Protein 3H7H (pdb70)

Radius of gyration: 16.8 Å; Cα contacts (8 Å, |Δi|>4): 460; chains: 2; bounding box: 46×34×46 Å

Secondary structure (DSSP, 8-state):
---GGGS-SSSTTEEEETTT-BEEEHHHHHHH--TTTHHHH--TT-HHHHHHHEES-EEEEEEES-GGG-HHHHHTT-TTS-SEEEEEEE-----HHHHHHHHHTT---------EE-/---EEEEEE--TT-HHHHHHHHHHHHHHHTTSSS-----EEEE-TT--SEEEEEESSHHHHHHHHTT-GGGGGGSS--EEPPGGGTTGGG--EE-

Organism: Homo sapiens (NCBI:txid9606)

Sequence (213 aa):
MMGALETVPKDLRHLRACLLCSLVKTIDQFEYDGCDNCDAYLQMKGNREMVYDCTSSSFDGIIIAMMSPEDSWVSKWQRVSNFKPGVYAVSVTGRLPQGIVRELKSRGVAYKSRDTAIIKTMDPNLWTVKKCKIGEERATAIISSLMRKFIAYQFTDTPLQIKSVVAPEHVKGYYIYVEAYKQTTHVKQAIEEGVGNLRLGYWNQQMVPIKEMTDVLKVVKE

Structure (mmCIF, N/CA/C/O backbone):
data_3H7H
#
_entry.id   3H7H
#
_cell.length_a   41.096
_cell.length_b   52.091
_cell.length_c   97.099
_cell.angle_alpha   90.00
_cell.angle_beta   90.00
_cell.angle_gamma   90.00
#
_symmetry.space_group_name_H-M   'P 21 21 21'
#
loop_
_entity.id
_entity.type
_entity.pdbx_description
1 polymer 'Transcription elongation factor SPT4'
2 polymer 'Transcription elongation factor SPT5'
3 non-polymer BETA-MERCAPTOETHANOL
4 non-polymer 'ZINC ION'
5 water water
#
loop_
_atom_site.group_PDB
_atom_site.id
_atom_site.type_symbol
_atom_site.label_atom_id
_atom_site.label_alt_id
_atom_site.label_comp_id
_atom_site.label_asym_id
_atom_site.label_entity_id
_atom_site.label_seq_id
_atom_site.pdbx_PDB_ins_code
_atom_site.Cartn_x
_atom_site.Cartn_y
_atom_site.Cartn_z
_atom_site.occupancy
_atom_site.B_iso_or_equiv
_atom_site.auth_seq_id
_atom_site.auth_comp_id
_atom_site.auth_asym_id
_atom_site.auth_atom_id
_atom_site.pdbx_PDB_model_num
ATOM 1 N N A MET A 1 3 ? 39.203 19.660 11.113 0.50 26.33 0 MET A N 1
ATOM 2 N N B MET A 1 3 ? 39.680 19.800 10.537 0.50 26.38 0 MET A N 1
ATOM 3 C CA A MET A 1 3 ? 38.029 19.415 10.238 0.50 25.90 0 MET A CA 1
ATOM 4 C CA B MET A 1 3 ? 38.320 19.449 10.034 0.50 26.08 0 MET A CA 1
ATOM 5 C C A MET A 1 3 ? 37.625 20.687 9.484 0.50 25.65 0 MET A C 1
ATOM 6 C C B MET A 1 3 ? 37.607 20.688 9.487 0.50 25.66 0 MET A C 1
ATOM 7 O O A MET A 1 3 ? 37.124 20.609 8.358 0.50 26.18 0 MET A O 1
ATOM 8 O O B MET A 1 3 ? 36.834 20.583 8.533 0.50 26.01 0 MET A O 1
ATOM 17 N N . GLY A 1 4 ? 37.858 21.846 10.101 1.00 24.95 1 GLY A N 1
ATOM 18 C CA . GLY A 1 4 ? 37.377 23.131 9.574 1.00 23.72 1 GLY A CA 1
ATOM 19 C C . GLY A 1 4 ? 38.390 23.836 8.690 1.00 22.85 1 GLY A C 1
ATOM 20 O O . GLY A 1 4 ? 39.602 23.675 8.859 1.00 22.72 1 GLY A O 1
ATOM 21 N N . ALA A 1 5 ? 37.889 24.616 7.737 1.00 21.43 2 ALA A N 1
ATOM 22 C CA . ALA A 1 5 ? 38.717 25.381 6.806 1.00 20.61 2 ALA A CA 1
ATOM 23 C C . ALA A 1 5 ? 38.430 26.870 6.947 1.00 19.97 2 ALA A C 1
ATOM 24 O O . ALA A 1 5 ? 37.280 27.294 6.955 1.00 18.45 2 ALA A O 1
ATOM 26 N N . LEU A 1 6 ? 39.479 27.673 7.045 1.00 20.11 3 LEU A N 1
ATOM 27 C CA . LEU A 1 6 ? 39.328 29.100 7.207 1.00 20.25 3 LEU A CA 1
ATOM 28 C C . LEU A 1 6 ? 38.555 29.710 6.033 1.00 19.96 3 LEU A C 1
ATOM 29 O O . LEU A 1 6 ? 37.797 30.666 6.208 1.00 20.24 3 LEU A O 1
ATOM 34 N N . GLU A 1 7 ? 38.765 29.167 4.829 1.00 19.68 4 GLU A N 1
ATOM 35 C CA . GLU A 1 7 ? 38.086 29.647 3.616 1.00 19.25 4 GLU A CA 1
ATOM 36 C C . GLU A 1 7 ? 36.559 29.611 3.756 1.00 17.26 4 GLU A C 1
ATOM 37 O O . GLU A 1 7 ? 35.861 30.372 3.094 1.00 17.05 4 GLU A O 1
ATOM 43 N N . THR A 1 8 ? 36.051 28.707 4.594 1.00 15.49 5 THR A N 1
ATOM 44 C CA . THR A 1 8 ? 34.604 28.548 4.786 1.00 15.42 5 THR A CA 1
ATOM 45 C C . THR A 1 8 ? 34.006 29.720 5.566 1.00 14.95 5 THR A C 1
ATOM 46 O O . THR A 1 8 ? 32.832 30.047 5.376 1.00 14.84 5 THR A O 1
ATOM 50 N N . VAL A 1 9 ? 34.811 30.349 6.412 1.00 15.09 6 VAL A N 1
ATOM 51 C CA . VAL A 1 9 ? 34.309 31.369 7.358 1.00 15.27 6 VAL A CA 1
ATOM 52 C C . VAL A 1 9 ? 33.968 32.663 6.596 1.00 15.87 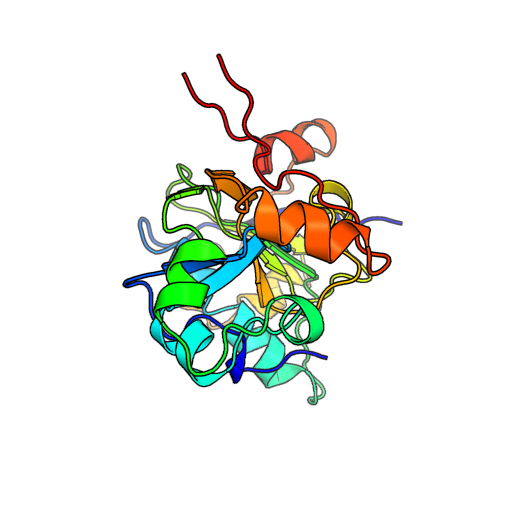6 VAL A C 1
ATOM 53 O O . VAL A 1 9 ? 34.727 33.067 5.697 1.00 15.17 6 VAL A O 1
ATOM 57 N N . PRO A 1 10 ? 32.845 33.332 6.939 1.00 15.86 7 PRO A N 1
ATOM 58 C CA . PRO A 1 10 ? 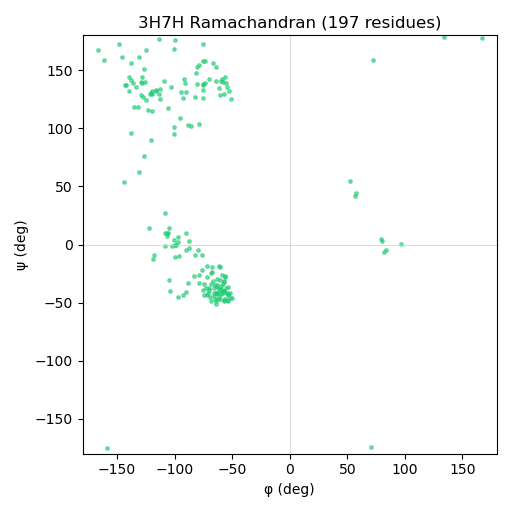32.535 34.601 6.272 1.00 16.97 7 PRO A CA 1
ATOM 59 C C . PRO A 1 10 ? 33.713 35.569 6.345 1.00 18.33 7 PRO A C 1
ATOM 60 O O . PRO A 1 10 ? 34.293 35.752 7.412 1.00 17.96 7 PRO A O 1
ATOM 64 N N . LYS A 1 11 ? 34.070 36.176 5.220 1.00 20.53 8 LYS A N 1
ATOM 65 C CA . LYS A 1 11 ? 35.248 37.040 5.194 1.00 22.59 8 LYS A CA 1
ATOM 66 C C . LYS A 1 11 ? 34.968 38.422 5.778 1.00 23.72 8 LYS A C 1
ATOM 67 O O . LYS A 1 11 ? 35.896 39.081 6.250 1.00 25.27 8 LYS A O 1
ATOM 73 N N . ASP A 1 12 ? 33.710 38.859 5.727 1.00 24.82 9 ASP A N 1
ATOM 74 C CA . ASP A 1 12 ? 33.260 40.091 6.384 1.00 25.20 9 ASP A CA 1
ATOM 75 C C . ASP A 1 12 ? 31.732 40.015 6.592 1.00 25.24 9 ASP A C 1
ATOM 76 O O . ASP A 1 12 ? 31.134 38.965 6.315 1.00 24.36 9 ASP A O 1
ATOM 81 N N . LEU A 1 13 ? 31.112 41.087 7.093 1.00 25.19 10 LEU A N 1
ATOM 82 C CA . LEU A 1 13 ? 29.687 41.085 7.444 1.00 25.63 10 LEU A CA 1
ATOM 83 C C . LEU A 1 13 ? 28.777 41.689 6.388 1.00 25.79 10 LEU A C 1
ATOM 84 O O . LEU A 1 13 ? 27.557 41.746 6.578 1.00 26.83 10 LEU A O 1
ATOM 89 N N . ARG A 1 14 ? 29.370 42.150 5.291 1.00 26.54 11 ARG A N 1
ATOM 90 C CA . ARG A 1 14 ? 28.618 42.728 4.200 1.00 25.63 11 ARG A CA 1
ATOM 91 C C . ARG A 1 14 ? 28.246 41.649 3.184 1.00 23.81 11 ARG A C 1
ATOM 92 O O . ARG A 1 14 ? 29.050 40.769 2.853 1.00 23.76 11 ARG A O 1
ATOM 100 N N . HIS A 1 15 ? 27.017 41.737 2.701 1.00 22.07 12 HIS A N 1
ATOM 101 C CA . HIS A 1 15 ? 26.493 40.858 1.650 1.00 20.65 12 HIS A CA 1
ATOM 102 C C . HIS A 1 15 ? 26.596 39.381 2.024 1.00 18.36 12 HIS A C 1
ATOM 103 O O . HIS A 1 15 ? 26.913 38.528 1.196 1.00 16.91 12 HIS A O 1
ATOM 110 N N . LEU A 1 16 ? 26.284 39.100 3.282 1.00 16.55 13 LEU A N 1
ATOM 111 C CA . LEU A 1 16 ? 26.157 37.724 3.731 1.00 15.27 13 LEU A CA 1
ATOM 112 C C . LEU A 1 16 ? 24.914 37.101 3.119 1.00 14.08 13 LEU A C 1
ATOM 113 O O . LEU A 1 16 ? 23.880 37.760 2.965 1.00 14.03 13 LEU A O 1
ATOM 118 N N . ARG A 1 17 ? 25.035 35.828 2.763 1.00 12.77 14 ARG A N 1
ATOM 119 C CA . ARG A 1 17 ? 23.901 35.033 2.267 1.00 12.74 14 ARG A CA 1
ATOM 120 C C . ARG A 1 17 ? 23.966 33.648 2.904 1.00 11.49 14 ARG A C 1
ATOM 121 O O . ARG A 1 17 ? 25.022 33.212 3.317 1.00 11.30 14 ARG A O 1
ATOM 129 N N . ALA A 1 18 ? 22.825 32.991 2.978 1.00 12.05 15 ALA A N 1
ATOM 130 C CA . ALA A 1 18 ? 22.72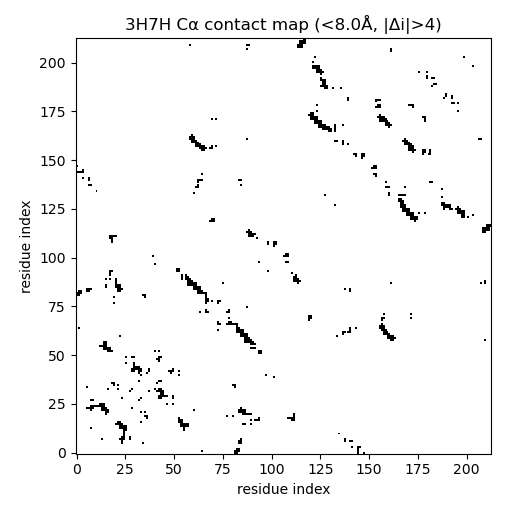2 31.623 3.504 1.00 11.82 15 ALA A CA 1
ATOM 131 C C . ALA A 1 18 ? 22.260 30.675 2.403 1.00 12.28 15 ALA A C 1
ATOM 132 O O . ALA A 1 18 ? 21.280 30.950 1.697 1.00 12.50 15 ALA A O 1
ATOM 134 N N . CYS A 1 19 ? 22.957 29.555 2.283 1.00 11.90 16 CYS A N 1
ATOM 135 C CA . CYS A 1 19 ? 22.556 28.496 1.370 1.00 12.37 16 CYS A CA 1
ATOM 136 C C . CYS A 1 19 ? 21.165 27.955 1.719 1.00 12.55 16 CYS A C 1
ATOM 137 O O . CYS A 1 19 ? 20.900 27.590 2.857 1.00 11.59 16 CYS A O 1
ATOM 140 N N . LEU A 1 20 ? 20.271 27.901 0.724 1.00 13.38 17 LEU A N 1
ATOM 141 C CA . LEU A 1 20 ? 18.918 27.436 0.955 1.00 13.43 17 LEU A CA 1
ATOM 142 C C . LEU A 1 20 ? 18.841 25.936 1.186 1.00 13.99 17 LEU A C 1
ATOM 143 O O . LEU A 1 20 ? 17.860 25.462 1.759 1.00 14.90 17 LEU A O 1
ATOM 148 N N . LEU A 1 21 ? 19.880 25.209 0.791 1.00 14.12 18 LEU A N 1
ATOM 149 C CA . LEU A 1 21 ? 19.894 23.755 0.971 1.00 14.23 18 LEU A CA 1
ATOM 150 C C . LEU A 1 21 ? 20.494 23.324 2.307 1.00 14.64 18 LEU A C 1
ATOM 151 O O . LEU A 1 21 ? 19.968 22.397 2.926 1.00 15.11 18 LEU A O 1
ATOM 156 N N . CYS A 1 22 ? 21.581 23.971 2.748 1.00 13.78 19 CYS A N 1
ATOM 157 C CA . CYS A 1 22 ? 22.287 23.525 3.973 1.00 13.27 19 CYS A CA 1
ATOM 158 C C . CYS A 1 22 ? 22.342 24.553 5.107 1.00 12.80 19 CYS A C 1
ATOM 159 O O . CYS A 1 22 ? 22.661 24.185 6.239 1.00 12.91 19 CYS A O 1
ATOM 162 N N . SER A 1 23 ? 21.994 25.804 4.799 1.00 11.40 20 SER A N 1
ATOM 163 C CA . SER A 1 23 ? 22.013 26.965 5.714 1.00 11.41 20 SER A CA 1
ATOM 164 C C . SER A 1 23 ? 23.381 27.623 5.981 1.00 9.50 20 SER A C 1
ATOM 165 O O . SER A 1 23 ? 23.453 28.555 6.778 1.00 10.21 20 SER A O 1
ATOM 168 N N . LEU A 1 24 ? 24.436 27.170 5.313 1.00 9.90 21 LEU A N 1
ATOM 169 C CA . LEU A 1 24 ? 25.747 27.773 5.461 1.00 10.51 21 LEU A CA 1
ATOM 170 C C . LEU A 1 24 ? 25.692 29.243 5.066 1.00 9.47 21 LEU A C 1
ATOM 171 O O . LEU A 1 24 ? 25.084 29.587 4.028 1.00 9.15 21 LEU A O 1
ATOM 176 N N . VAL A 1 25 ? 26.409 30.077 5.832 1.00 9.75 22 VAL A N 1
ATOM 177 C CA . VAL A 1 25 ? 26.488 31.517 5.613 1.00 10.60 22 VAL A CA 1
ATOM 178 C C . VAL A 1 25 ? 27.906 31.916 5.187 1.00 11.07 22 VAL A C 1
ATOM 179 O O . VAL A 1 25 ? 28.871 31.588 5.859 1.00 11.21 22 VAL A O 1
ATOM 183 N N . LYS A 1 26 ? 27.998 32.607 4.051 1.00 11.87 23 LYS A N 1
ATOM 184 C CA . LYS A 1 26 ? 29.265 33.185 3.568 1.00 12.22 23 LYS A CA 1
ATOM 185 C C . LYS A 1 26 ? 28.900 34.448 2.807 1.00 12.44 23 LYS A C 1
ATOM 186 O O . LYS A 1 26 ? 27.726 34.717 2.566 1.00 12.63 23 LYS A O 1
ATOM 192 N N . THR A 1 27 ? 29.888 35.225 2.399 1.00 13.53 24 THR A N 1
ATOM 193 C CA . THR A 1 27 ? 29.565 36.375 1.557 1.00 14.35 24 THR A CA 1
ATOM 194 C C . THR A 1 27 ? 29.251 35.912 0.150 1.00 15.23 24 THR A C 1
ATOM 195 O O . THR A 1 27 ? 29.657 34.842 -0.278 1.00 14.72 24 THR A O 1
ATOM 199 N N . ILE A 1 28 ? 28.524 36.736 -0.585 1.00 15.44 25 ILE A N 1
ATOM 200 C CA . ILE A 1 28 ? 28.206 36.431 -1.956 1.00 16.63 25 ILE A CA 1
ATOM 201 C C . ILE A 1 28 ? 29.459 36.123 -2.791 1.00 15.95 25 ILE A C 1
ATOM 202 O O . ILE A 1 28 ? 29.465 35.166 -3.559 1.00 16.07 25 ILE A O 1
ATOM 207 N N . ASP A 1 29 ? 30.519 36.906 -2.607 1.00 16.85 26 ASP A N 1
ATOM 208 C CA . ASP A 1 29 ? 31.753 36.704 -3.370 1.00 17.01 26 ASP A CA 1
ATOM 209 C C . ASP A 1 29 ? 32.371 35.3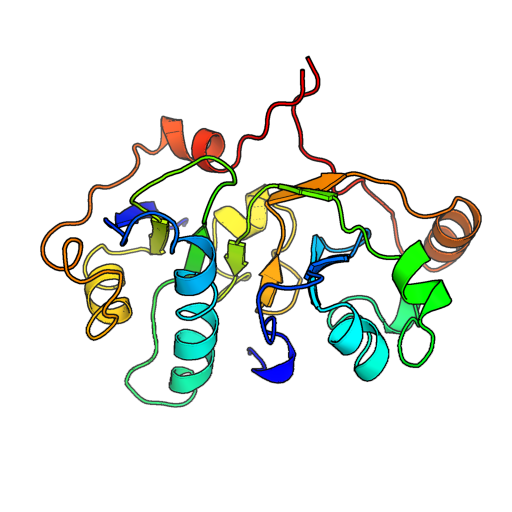43 -3.067 1.00 16.65 26 ASP A C 1
ATOM 210 O O . ASP A 1 29 ? 32.947 34.705 -3.948 1.00 16.93 26 ASP A O 1
ATOM 215 N N . GLN A 1 30 ? 32.254 34.887 -1.822 1.00 15.34 27 GLN A N 1
ATOM 216 C CA . GLN A 1 30 ? 32.783 33.577 -1.447 1.00 15.16 27 GLN A CA 1
ATOM 217 C C . GLN A 1 30 ? 32.002 32.406 -2.057 1.00 15.62 27 GLN A C 1
ATOM 218 O O . GLN A 1 30 ? 32.587 31.396 -2.455 1.00 16.08 27 GLN A O 1
ATOM 224 N N . PHE A 1 31 ? 30.677 32.503 -2.119 1.00 14.91 28 PHE A N 1
ATOM 225 C CA . PHE A 1 31 ? 29.885 31.490 -2.831 1.00 15.84 28 PHE A CA 1
ATOM 226 C C . PHE A 1 31 ? 30.273 31.505 -4.320 1.00 17.31 28 PHE A C 1
ATOM 227 O O . PHE A 1 31 ? 30.437 30.448 -4.926 1.00 17.96 28 PHE A O 1
ATOM 235 N N . GLU A 1 32 ? 30.442 32.698 -4.892 1.00 17.67 29 GLU A N 1
ATOM 236 C CA . GLU A 1 32 ? 30.859 32.794 -6.298 1.00 19.05 29 GLU A CA 1
ATOM 237 C C . GLU A 1 32 ? 32.206 32.140 -6.499 1.00 19.71 29 GLU A C 1
ATOM 238 O O . GLU A 1 32 ? 32.403 31.381 -7.451 1.00 20.29 29 GLU A O 1
ATOM 244 N N . TYR A 1 33 ? 33.140 32.460 -5.622 1.00 21.02 30 TYR A N 1
ATOM 245 C CA . TYR A 1 33 ? 34.529 32.018 -5.778 1.00 21.30 30 TYR A CA 1
ATOM 246 C C . TYR A 1 33 ? 34.735 30.536 -5.514 1.00 21.80 30 TYR A C 1
ATOM 247 O O . TYR A 1 33 ? 35.452 29.869 -6.274 1.00 21.58 30 TYR A O 1
ATOM 256 N N . ASP A 1 34 ? 34.107 30.029 -4.453 1.00 20.83 31 ASP A N 1
ATOM 257 C CA . ASP A 1 34 ? 34.353 28.670 -3.948 1.00 20.29 31 ASP A CA 1
ATOM 258 C C . ASP A 1 34 ? 33.136 27.732 -3.993 1.00 19.39 31 ASP A C 1
ATOM 259 O O . ASP A 1 34 ? 33.274 26.536 -3.740 1.00 20.56 31 ASP A O 1
ATOM 264 N N . GLY A 1 35 ? 31.955 28.258 -4.299 1.00 17.90 32 GLY A N 1
ATOM 265 C CA . GLY A 1 35 ? 30.715 27.495 -4.190 1.00 16.79 32 GLY A CA 1
ATOM 266 C C . GLY A 1 35 ? 30.337 27.241 -2.740 1.00 15.75 32 GLY A C 1
ATOM 267 O O . GLY A 1 35 ? 30.990 27.746 -1.837 1.00 15.89 32 GLY A O 1
ATOM 268 N N . CYS A 1 36 ? 29.296 26.449 -2.524 1.00 15.08 33 CYS A N 1
ATOM 269 C CA . CYS A 1 36 ? 28.920 26.036 -1.164 1.00 14.57 33 CYS A CA 1
ATOM 270 C C . CYS A 1 36 ? 29.769 24.857 -0.728 1.00 14.87 33 CYS A C 1
ATOM 271 O O . CYS A 1 36 ? 29.835 23.834 -1.425 1.00 15.28 33 CYS A O 1
ATOM 274 N N . ASP A 1 37 ? 30.395 24.993 0.432 1.00 14.27 34 ASP A N 1
ATOM 275 C CA . ASP A 1 37 ? 31.307 23.978 0.978 1.00 14.81 34 ASP A CA 1
ATOM 276 C C . ASP A 1 37 ? 30.654 22.624 1.142 1.00 15.54 34 ASP A C 1
ATOM 277 O O . ASP 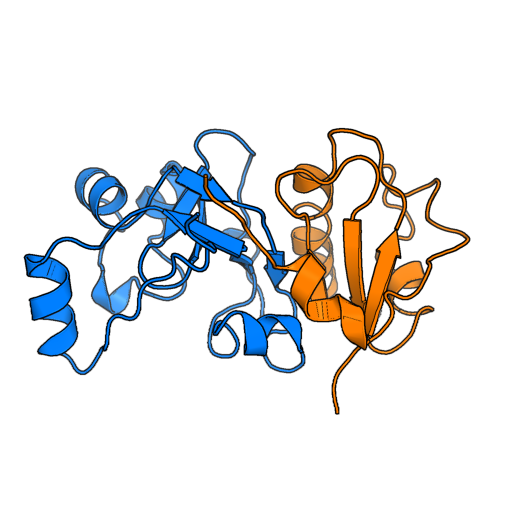A 1 37 ? 31.338 21.603 1.067 1.00 16.64 34 ASP A O 1
ATOM 282 N N . ASN A 1 38 ? 29.353 22.637 1.416 1.00 15.36 35 ASN A N 1
ATOM 283 C CA . ASN A 1 38 ? 28.561 21.422 1.617 1.00 15.96 35 ASN A CA 1
ATOM 284 C C . ASN A 1 38 ? 27.887 20.903 0.348 1.00 16.95 35 ASN A C 1
ATOM 285 O O . ASN A 1 38 ? 27.922 19.694 0.094 1.00 17.70 35 ASN A O 1
ATOM 290 N N . CYS A 1 39 ? 27.296 21.791 -0.453 1.00 17.05 36 CYS A N 1
ATOM 291 C CA . CYS A 1 39 ? 26.349 21.392 -1.503 1.00 17.91 36 CYS A CA 1
ATOM 292 C C . CYS A 1 39 ? 26.839 21.509 -2.936 1.00 18.95 36 CYS A C 1
ATOM 293 O O . CYS A 1 39 ? 26.074 21.208 -3.841 1.00 19.71 36 CYS A O 1
ATOM 296 N N . ASP A 1 40 ? 28.056 21.976 -3.174 1.00 20.05 37 ASP A N 1
ATOM 297 C CA . ASP A 1 40 ? 28.339 22.439 -4.541 1.00 20.98 37 ASP A CA 1
ATOM 298 C C . ASP A 1 40 ? 28.376 21.339 -5.591 1.00 21.51 37 ASP A C 1
ATOM 299 O O . ASP A 1 40 ? 28.109 21.624 -6.750 1.00 21.66 37 ASP A O 1
ATOM 304 N N . ALA A 1 41 ? 28.651 20.099 -5.190 1.00 22.23 38 ALA A N 1
ATOM 305 C CA . ALA A 1 41 ? 28.569 18.964 -6.133 1.00 23.07 38 ALA A CA 1
ATOM 306 C C . ALA A 1 41 ? 27.187 18.880 -6.769 1.00 23.92 38 ALA A C 1
ATOM 307 O O . ALA A 1 41 ? 27.041 18.390 -7.901 1.00 25.14 38 ALA A O 1
ATOM 309 N N . TYR A 1 42 ? 26.181 19.364 -6.051 1.00 24.29 39 TYR A N 1
ATOM 310 C CA . TYR A 1 42 ? 24.798 19.310 -6.468 1.00 25.03 39 TYR A CA 1
ATOM 311 C C . TYR A 1 42 ? 24.297 20.657 -6.975 1.00 25.61 39 TYR A C 1
ATOM 312 O O . TYR A 1 42 ? 23.558 20.703 -7.958 1.00 26.15 39 TYR A O 1
ATOM 321 N N . LEU A 1 43 ? 24.692 21.749 -6.318 1.00 25.38 40 LEU A N 1
ATOM 322 C CA . LEU A 1 43 ? 24.165 23.072 -6.677 1.00 25.44 40 LEU A CA 1
ATOM 323 C C . LEU A 1 43 ? 24.985 23.765 -7.772 1.00 25.58 40 LEU A C 1
ATOM 324 O O . LEU A 1 43 ? 24.415 24.492 -8.588 1.00 26.28 40 LEU A O 1
ATOM 329 N N . GLN A 1 44 ? 26.295 23.534 -7.782 1.00 25.57 41 GLN A N 1
ATOM 330 C CA . GLN A 1 44 ? 27.204 24.050 -8.813 1.00 25.65 41 GLN A CA 1
ATOM 331 C C . GLN A 1 44 ? 27.069 25.556 -9.006 1.00 25.75 41 GLN A C 1
ATOM 332 O O . GLN A 1 44 ? 26.836 26.035 -10.114 1.00 26.34 41 GLN A O 1
ATOM 338 N N . MET A 1 45 ? 27.213 26.316 -7.927 1.00 25.10 42 MET A N 1
ATOM 339 C CA . MET A 1 45 ? 27.111 27.772 -8.046 1.00 24.67 42 MET A CA 1
ATOM 340 C C . MET A 1 45 ? 28.480 28.441 -8.187 1.00 24.97 42 MET A C 1
ATOM 341 O O . MET A 1 45 ? 28.561 29.638 -8.497 1.00 24.55 42 MET A O 1
ATOM 346 N N . LYS A 1 46 ? 29.559 27.687 -7.979 1.00 25.11 43 LYS A N 1
ATOM 347 C CA . LYS A 1 46 ? 30.910 28.218 -8.143 1.00 25.75 43 LYS A CA 1
ATOM 348 C C . LYS A 1 46 ? 31.100 28.764 -9.558 1.00 26.20 43 LYS A C 1
ATOM 349 O O . LYS A 1 46 ? 30.820 28.072 -10.542 1.00 27.03 43 LYS A O 1
ATOM 355 N N . GLY A 1 47 ? 31.594 29.996 -9.651 1.00 26.26 44 GLY A N 1
ATOM 356 C CA . GLY A 1 47 ? 31.810 30.659 -10.939 1.00 26.39 44 GLY A CA 1
ATOM 357 C C . GLY A 1 47 ? 30.567 31.267 -11.581 1.00 26.47 44 GLY A C 1
ATOM 358 O O . GLY A 1 47 ? 30.650 31.793 -12.699 1.00 27.38 44 GLY A O 1
ATOM 359 N N . ASN A 1 48 ? 29.420 31.216 -10.910 1.00 26.24 45 ASN A N 1
ATOM 360 C CA . ASN A 1 48 ? 28.182 31.724 -11.490 1.00 25.75 45 ASN A CA 1
ATOM 361 C C . ASN A 1 48 ? 27.326 32.512 -10.500 1.00 25.20 45 ASN A C 1
ATOM 362 O O . ASN A 1 48 ? 26.523 31.929 -9.763 1.00 24.45 45 ASN A O 1
ATOM 367 N N . ARG A 1 49 ? 27.474 33.838 -10.513 1.00 24.92 46 ARG A N 1
ATOM 368 C CA . ARG A 1 49 ? 26.708 34.703 -9.609 1.00 25.08 46 ARG A CA 1
ATOM 369 C C . ARG A 1 49 ? 25.195 34.489 -9.685 1.00 24.52 46 ARG A C 1
ATOM 370 O O . ARG A 1 49 ? 24.513 34.584 -8.681 1.00 23.29 46 ARG A O 1
ATOM 378 N N . GLU A 1 50 ? 24.665 34.221 -10.877 1.00 24.78 47 GLU A N 1
ATOM 379 C CA . GLU A 1 50 ? 23.212 34.056 -11.043 1.00 25.15 47 GLU A CA 1
ATOM 380 C C . GLU A 1 50 ? 22.712 32.845 -10.259 1.00 24.11 47 GLU A C 1
ATOM 381 O O . GLU A 1 50 ? 21.665 32.897 -9.599 1.00 24.80 47 GLU A O 1
ATOM 387 N N . MET A 1 51 ? 23.489 31.769 -10.314 1.00 23.40 48 MET A N 1
ATOM 388 C CA . MET A 1 51 ? 23.183 30.568 -9.550 1.00 22.47 48 MET A CA 1
ATOM 389 C C . MET A 1 51 ? 23.304 30.844 -8.048 1.00 20.92 48 MET A C 1
ATOM 390 O O . MET A 1 51 ? 22.510 30.338 -7.267 1.00 19.62 48 MET A O 1
ATOM 395 N N . VAL A 1 52 ? 24.287 31.648 -7.650 1.00 19.35 49 VAL A N 1
ATOM 396 C CA . VAL A 1 52 ? 24.393 32.044 -6.235 1.00 18.86 49 VAL A CA 1
ATOM 397 C C . VAL A 1 52 ? 23.100 32.721 -5.755 1.00 18.78 49 VAL A C 1
ATOM 398 O O . VAL A 1 52 ? 22.559 32.371 -4.711 1.00 17.00 49 VAL A O 1
ATOM 402 N N . TYR A 1 53 ? 22.590 33.685 -6.520 1.00 18.81 50 TYR A N 1
ATOM 403 C CA . TYR A 1 53 ? 21.331 34.358 -6.181 1.00 20.15 50 TYR A CA 1
ATOM 404 C C . TYR A 1 53 ? 20.128 33.413 -6.120 1.00 20.32 50 TYR A C 1
ATOM 405 O O . TYR A 1 53 ? 19.200 33.659 -5.365 1.00 22.07 50 TYR A O 1
ATOM 414 N N . ASP A 1 54 ? 20.151 32.351 -6.921 1.00 20.51 51 ASP A N 1
ATOM 415 C CA . ASP A 1 54 ? 19.075 31.362 -6.929 1.00 20.43 51 ASP A CA 1
ATOM 416 C C . ASP A 1 54 ? 19.155 30.378 -5.775 1.00 19.68 51 ASP A C 1
ATOM 417 O O . ASP A 1 54 ? 18.134 29.895 -5.304 1.00 20.12 51 ASP A O 1
ATOM 422 N N . CYS A 1 55 ? 20.372 30.058 -5.349 1.00 18.35 52 CYS A N 1
ATOM 423 C CA . CYS A 1 55 ? 20.598 28.990 -4.371 1.00 17.52 52 CYS A CA 1
ATOM 424 C C . CYS A 1 55 ? 20.809 29.487 -2.949 1.00 16.83 52 CYS A C 1
ATOM 425 O O . CYS A 1 55 ? 20.821 28.684 -2.033 1.00 16.43 52 CYS A O 1
ATOM 428 N N . THR A 1 56 ? 20.985 30.794 -2.779 1.00 15.50 53 THR A N 1
ATOM 429 C CA . THR A 1 56 ? 21.240 31.380 -1.462 1.00 15.36 53 THR A CA 1
ATOM 430 C C . THR A 1 56 ? 20.311 32.563 -1.228 1.00 15.39 53 THR A C 1
ATOM 431 O O . THR A 1 56 ? 19.762 33.132 -2.170 1.00 16.66 53 THR A O 1
ATOM 435 N N . SER A 1 57 ? 20.150 32.945 0.033 1.00 14.29 54 SER A N 1
ATOM 436 C CA . SER A 1 57 ? 19.235 34.021 0.409 1.00 14.40 54 SER A CA 1
ATOM 437 C C . SER A 1 57 ? 19.920 35.064 1.288 1.00 14.36 54 SER A C 1
ATOM 438 O O . SER A 1 57 ? 20.686 34.722 2.211 1.00 13.77 54 SER A O 1
ATOM 441 N N . SER A 1 58 ? 19.622 36.334 1.026 1.00 14.59 55 SER A N 1
ATOM 442 C CA . SER A 1 58 ? 20.116 37.410 1.875 1.00 14.95 55 SER A CA 1
ATOM 443 C C . SER A 1 58 ? 19.260 37.618 3.109 1.00 14.81 55 SER A C 1
ATOM 444 O O . SER A 1 58 ? 19.618 38.426 3.963 1.00 16.28 55 SER A O 1
ATOM 447 N N . SER A 1 59 ? 18.104 36.955 3.156 1.00 14.56 56 SER A N 1
ATOM 448 C CA . SER A 1 59 ? 17.188 37.020 4.286 1.00 14.62 56 SER A CA 1
ATOM 449 C C . SER A 1 59 ? 17.347 35.781 5.166 1.00 13.52 56 SER A C 1
ATOM 450 O O . SER A 1 59 ? 16.863 34.697 4.836 1.00 13.97 56 SER A O 1
ATOM 453 N N . PHE A 1 60 ? 18.058 35.955 6.277 1.00 12.73 57 PHE A N 1
ATOM 454 C CA . PHE A 1 60 ? 18.217 34.888 7.261 1.00 12.41 57 PHE A CA 1
ATOM 455 C C . PHE A 1 60 ? 18.265 35.487 8.664 1.00 11.98 57 PHE A C 1
ATOM 456 O O . PHE A 1 60 ? 18.496 36.682 8.832 1.00 12.39 57 PHE A O 1
ATOM 464 N N . ASP A 1 61 ? 18.027 34.649 9.671 1.00 11.02 58 ASP A N 1
ATOM 465 C CA . ASP A 1 61 ? 17.945 35.099 11.062 1.00 12.49 58 ASP A CA 1
ATOM 466 C C . ASP A 1 61 ? 18.909 34.317 11.910 1.00 12.73 58 ASP A C 1
ATOM 467 O O . ASP A 1 61 ? 18.899 33.078 11.868 1.00 13.74 58 ASP A O 1
ATOM 472 N N . GLY A 1 62 ? 19.775 35.057 12.602 1.00 11.48 59 GLY A N 1
ATOM 473 C CA . GLY A 1 62 ? 20.762 34.512 13.538 1.00 11.51 59 GLY A CA 1
ATOM 474 C C . GLY A 1 62 ? 21.912 33.795 12.875 1.00 11.16 59 GLY A C 1
ATOM 475 O O . GLY A 1 62 ? 21.827 33.380 11.714 1.00 11.61 59 GLY A O 1
ATOM 476 N N . ILE A 1 63 ? 23.021 33.664 13.595 1.00 10.03 60 ILE A N 1
ATOM 477 C CA A ILE A 1 63 ? 24.077 32.774 13.117 0.50 10.67 60 ILE A CA 1
ATOM 478 C CA B ILE A 1 63 ? 24.112 32.809 13.128 0.50 10.77 60 ILE A CA 1
ATOM 479 C C . ILE A 1 63 ? 24.590 31.851 14.204 1.00 9.89 60 ILE A C 1
ATOM 480 O O . ILE A 1 63 ? 24.442 32.109 15.415 1.00 10.08 60 ILE A O 1
ATOM 489 N N . ILE A 1 64 ? 25.178 30.757 13.734 1.00 9.49 61 ILE A N 1
ATOM 490 C CA . ILE A 1 64 ? 25.749 29.717 14.552 1.00 9.74 61 ILE A CA 1
ATOM 491 C C . ILE A 1 64 ? 27.139 29.418 14.002 1.00 9.55 61 ILE A C 1
ATOM 492 O O . ILE A 1 64 ? 27.295 29.053 12.857 1.00 9.85 61 ILE A O 1
ATOM 497 N N . ALA A 1 65 ? 28.157 29.631 14.815 1.00 8.74 62 ALA A N 1
ATOM 498 C CA . ALA A 1 65 ? 29.504 29.184 14.462 1.00 9.17 62 ALA A CA 1
ATOM 499 C C . ALA A 1 65 ? 29.612 27.730 14.909 1.00 8.95 62 ALA A C 1
ATOM 500 O O . ALA A 1 65 ? 29.757 27.444 16.118 1.00 10.32 62 ALA A O 1
ATOM 502 N N . MET A 1 66 ? 29.492 26.805 13.947 1.00 9.15 63 MET A N 1
ATOM 503 C CA . MET A 1 66 ? 29.402 25.384 14.230 1.00 9.99 63 MET A CA 1
ATOM 504 C C . MET A 1 66 ? 30.798 24.774 14.125 1.00 9.95 63 MET A C 1
ATOM 505 O O . MET A 1 66 ? 31.324 24.650 13.041 1.00 11.94 63 MET A O 1
ATOM 510 N N . MET A 1 67 ? 31.362 24.398 15.269 1.00 10.31 64 MET A N 1
ATOM 511 C CA . MET A 1 67 ? 32.751 23.962 15.323 1.00 11.76 64 MET A CA 1
ATOM 512 C C . MET A 1 67 ? 32.897 22.451 15.291 1.00 12.53 64 MET A C 1
ATOM 513 O O . MET A 1 67 ? 33.720 21.929 14.534 1.00 12.68 64 MET A O 1
ATOM 518 N N . SER A 1 68 ? 32.071 21.766 16.084 1.00 13.12 65 SER A N 1
ATOM 519 C CA . SER A 1 68 ? 32.105 20.317 16.197 1.00 13.85 65 SER A CA 1
ATOM 520 C C . SER A 1 68 ? 30.715 19.780 15.940 1.00 14.28 65 SER A C 1
ATOM 521 O O . SER A 1 68 ? 30.068 19.364 16.880 1.00 13.46 65 SER A O 1
ATOM 524 N N . PRO A 1 69 ? 30.287 19.752 14.658 1.00 14.81 66 PRO A N 1
ATOM 525 C CA . PRO A 1 69 ? 28.916 19.290 14.349 1.00 16.28 66 PRO A CA 1
ATOM 526 C C . PRO A 1 69 ? 28.614 17.868 14.801 1.00 17.27 66 PRO A C 1
ATOM 527 O O . PRO A 1 69 ? 27.470 17.565 15.088 1.00 16.77 66 PRO A O 1
ATOM 531 N N . GLU A 1 70 ? 29.647 17.037 14.902 1.00 18.16 67 GLU A N 1
ATOM 532 C CA . GLU A 1 70 ? 29.527 15.654 15.349 1.00 18.96 67 GLU A CA 1
ATOM 533 C C . GLU A 1 70 ? 29.338 15.479 16.864 1.00 18.83 67 GLU A C 1
ATOM 534 O O . GLU A 1 70 ? 29.082 14.360 17.334 1.00 19.61 67 GLU A O 1
ATOM 540 N N . ASP A 1 71 ? 29.485 16.557 17.634 1.00 17.89 68 ASP A N 1
ATOM 541 C CA . ASP A 1 71 ? 29.410 16.499 19.088 1.00 17.48 68 ASP A CA 1
ATOM 542 C C . ASP A 1 71 ? 28.741 17.761 19.621 1.00 16.77 68 ASP A C 1
ATOM 543 O O . ASP A 1 71 ? 29.274 18.466 20.481 1.00 18.30 68 ASP A O 1
ATOM 548 N N . SER A 1 72 ? 27.560 18.034 19.093 1.00 14.84 69 SER A N 1
ATOM 549 C CA . SER A 1 72 ? 26.829 19.245 19.404 1.00 13.93 69 SER A CA 1
ATOM 550 C C . SER A 1 72 ? 25.358 18.910 19.482 1.00 13.69 69 SER A C 1
ATOM 551 O O . SER A 1 72 ? 24.837 18.202 18.628 1.00 15.40 69 SER A O 1
ATOM 554 N N . TRP A 1 73 ? 24.693 19.460 20.484 1.00 12.56 70 TRP A N 1
ATOM 555 C CA . TRP A 1 73 ? 23.236 19.408 20.560 1.00 12.33 70 TRP A CA 1
ATOM 556 C C . TRP A 1 73 ? 22.637 20.384 19.554 1.00 11.68 70 TRP A C 1
ATOM 557 O O . TRP A 1 73 ? 21.680 20.069 18.832 1.00 11.28 70 TRP A O 1
ATOM 568 N N . VAL A 1 74 ? 23.218 21.575 19.483 1.00 11.26 71 VAL A N 1
ATOM 569 C CA . VAL A 1 74 ? 22.756 22.587 18.539 1.00 10.81 71 VAL A CA 1
ATOM 570 C C . VAL A 1 74 ? 22.722 22.031 17.105 1.00 10.65 71 VAL A C 1
ATOM 571 O O . VAL A 1 74 ? 21.740 22.256 16.377 1.00 10.63 71 VAL A O 1
ATOM 575 N N . SER A 1 75 ? 23.753 21.298 16.688 1.00 10.22 72 SER A N 1
ATOM 576 C CA . SER A 1 75 ? 23.803 20.809 15.300 1.00 11.54 72 SER A CA 1
ATOM 577 C C . SER A 1 75 ? 22.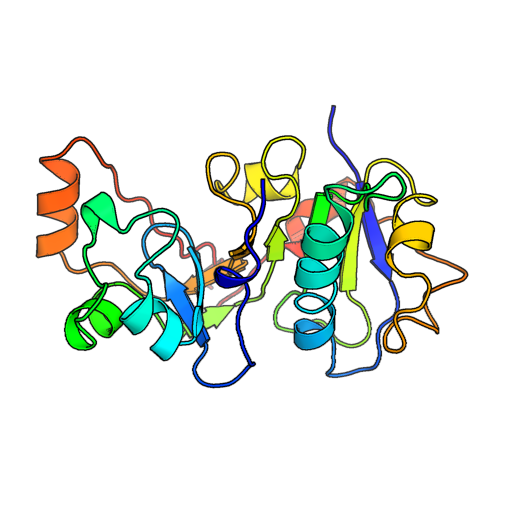698 19.796 15.025 1.00 12.30 72 SER A C 1
ATOM 578 O O . SER A 1 75 ? 22.183 19.741 13.906 1.00 12.65 72 SER A O 1
ATOM 581 N N . LYS A 1 76 ? 22.317 19.030 16.046 1.00 12.30 73 LYS A N 1
ATOM 582 C CA . LYS A 1 76 ? 21.193 18.093 15.908 1.00 13.48 73 LYS A CA 1
ATOM 583 C C . LYS A 1 76 ? 19.875 18.831 15.758 1.00 12.85 73 LYS A C 1
ATOM 584 O O . LYS A 1 76 ? 19.090 18.519 14.860 1.00 13.71 73 LYS A O 1
ATOM 590 N N . TRP A 1 77 ? 19.616 19.806 16.632 1.00 12.48 74 TRP A N 1
ATOM 591 C CA . TRP A 1 77 ? 18.380 20.584 16.534 1.00 12.39 74 TRP A CA 1
ATOM 592 C C . TRP A 1 77 ? 18.287 21.253 15.163 1.00 12.21 74 TRP A C 1
ATOM 593 O O . TRP A 1 77 ? 17.211 21.295 14.546 1.00 12.99 74 TRP A O 1
ATOM 604 N N . GLN A 1 78 ? 19.418 21.752 14.674 1.00 12.35 75 GLN A N 1
ATOM 605 C CA . GLN A 1 78 ? 19.442 22.545 13.438 1.00 12.64 75 GLN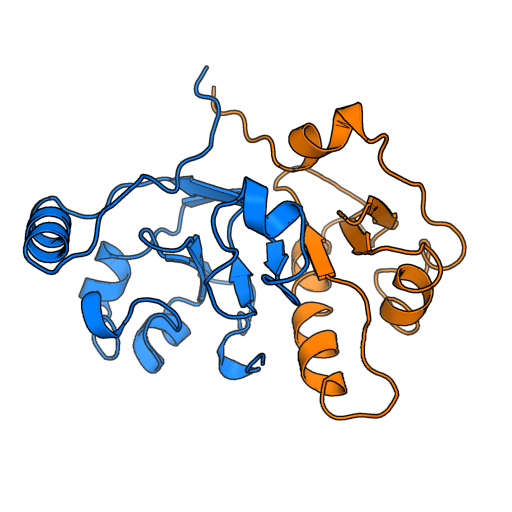 A CA 1
ATOM 606 C C . GLN A 1 78 ? 19.583 21.690 12.178 1.00 12.77 75 GLN A C 1
ATOM 607 O O . GLN A 1 78 ? 19.607 22.209 11.048 1.00 13.53 75 GLN A O 1
ATOM 613 N N . ARG A 1 79 ? 19.719 20.380 12.354 1.00 12.85 76 ARG A N 1
ATOM 614 C CA . ARG A 1 79 ? 19.892 19.457 11.234 1.00 14.33 76 ARG A CA 1
ATOM 615 C C . ARG A 1 79 ? 21.103 19.824 10.391 1.00 14.01 76 ARG A C 1
ATOM 616 O O . ARG A 1 79 ? 21.033 19.798 9.156 1.00 14.31 76 ARG A O 1
ATOM 624 N N . VAL A 1 80 ? 22.220 20.139 11.052 1.00 12.81 77 VAL A N 1
ATOM 625 C CA . VAL A 1 80 ? 23.489 20.389 10.360 1.00 13.49 77 VAL A CA 1
ATOM 626 C C . VAL A 1 80 ? 24.602 19.466 10.837 1.00 13.26 77 VAL A C 1
ATOM 627 O O . VAL A 1 80 ? 25.769 19.682 10.544 1.00 13.09 77 VAL A O 1
ATOM 631 N N . SER A 1 81 ? 24.246 18.406 11.548 1.00 14.19 78 SER A N 1
ATOM 632 C CA . SER A 1 81 ? 25.265 17.551 12.179 1.00 15.21 78 SER A CA 1
ATOM 633 C C . SER A 1 81 ? 26.139 16.777 11.205 1.00 15.71 78 SER A C 1
ATOM 634 O O . SER A 1 81 ? 27.226 16.343 11.579 1.00 16.57 78 SER A O 1
ATOM 637 N N . ASN A 1 82 ? 25.682 16.624 9.963 1.00 16.23 79 ASN A N 1
ATOM 638 C CA . ASN A 1 82 ? 26.481 15.964 8.924 1.00 17.07 79 ASN A CA 1
ATOM 639 C C . ASN A 1 82 ? 27.252 16.911 8.010 1.00 16.95 79 ASN A C 1
ATOM 640 O O . ASN A 1 82 ? 27.860 16.463 7.037 1.00 18.17 79 ASN A O 1
ATOM 645 N N . PHE A 1 83 ? 27.238 18.208 8.317 1.00 15.84 80 PHE A N 1
ATOM 646 C CA . PHE A 1 83 ? 27.894 19.195 7.476 1.00 15.41 80 PHE A CA 1
ATOM 647 C C . PHE A 1 83 ? 29.248 19.599 8.025 1.00 14.37 80 PHE A C 1
ATOM 648 O O . PHE A 1 83 ? 29.658 19.173 9.119 1.00 15.14 80 PHE A O 1
ATOM 656 N N . LYS A 1 84 ? 29.952 20.434 7.267 1.00 13.47 81 LYS A N 1
ATOM 657 C CA . LYS A 1 84 ? 31.288 20.851 7.634 1.00 13.81 81 LYS A CA 1
ATOM 658 C C . LYS A 1 84 ? 31.265 21.948 8.711 1.00 12.72 81 LYS A C 1
ATOM 659 O O . LYS A 1 84 ? 30.298 22.726 8.845 1.00 12.63 81 LYS A O 1
ATOM 665 N N . PRO A 1 85 ? 32.341 22.041 9.480 1.00 12.53 82 PRO A N 1
ATOM 666 C CA . PRO A 1 85 ? 32.436 23.171 10.410 1.00 12.11 82 PRO A CA 1
ATOM 667 C C . PRO A 1 85 ? 32.351 24.475 9.612 1.00 12.17 82 PRO A C 1
ATOM 668 O O . PRO A 1 85 ? 32.904 24.573 8.517 1.00 13.00 82 PRO A O 1
ATOM 672 N N . GLY A 1 86 ? 31.634 25.449 10.153 1.00 11.06 83 GLY A N 1
ATOM 673 C CA . GLY A 1 86 ? 31.354 26.672 9.434 1.00 10.56 83 GLY A CA 1
ATOM 674 C C . GLY A 1 86 ? 30.285 27.465 10.136 1.00 9.73 83 GLY A C 1
ATOM 675 O O . GLY A 1 86 ? 29.804 27.037 11.189 1.00 9.24 83 GLY A O 1
ATOM 676 N N . VAL A 1 87 ? 29.975 28.638 9.586 1.00 9.15 84 VAL A N 1
ATOM 677 C CA . VAL A 1 87 ? 28.916 29.494 10.128 1.00 9.40 84 VAL A CA 1
ATOM 678 C C . VAL A 1 87 ? 27.613 29.201 9.375 1.00 9.37 84 VAL A C 1
ATOM 679 O O . VAL A 1 87 ? 27.614 29.163 8.148 1.00 9.11 84 VAL A O 1
ATOM 683 N N . TYR A 1 88 ? 26.524 28.997 10.121 1.00 9.23 85 TYR A N 1
ATOM 684 C CA . TYR A 1 88 ? 25.203 28.610 9.626 1.00 9.73 85 TYR A CA 1
ATOM 685 C C . TYR A 1 88 ? 24.159 29.579 10.148 1.00 9.55 85 TYR A C 1
ATOM 686 O O . TYR A 1 88 ? 24.295 30.133 11.236 1.00 10.51 85 TYR A O 1
ATOM 695 N N . ALA A 1 89 ? 23.089 29.769 9.385 1.00 9.80 86 ALA A N 1
ATOM 696 C CA . ALA A 1 89 ? 21.982 30.601 9.816 1.00 10.14 86 ALA A CA 1
ATOM 697 C C . ALA A 1 89 ? 21.071 29.801 10.748 1.00 10.94 86 ALA A C 1
ATOM 698 O O . ALA A 1 89 ? 20.923 28.589 10.568 1.00 13.61 86 ALA A O 1
ATOM 700 N N . VAL A 1 90 ? 20.448 30.461 11.720 1.00 10.59 87 VAL A N 1
ATOM 701 C CA . VAL A 1 90 ? 19.446 29.763 12.548 1.00 10.48 87 VAL A CA 1
ATOM 702 C C . VAL A 1 90 ? 18.206 29.458 11.719 1.00 10.77 87 VAL A C 1
ATOM 703 O O . VAL A 1 90 ? 17.693 28.347 11.789 1.00 11.51 87 VAL A O 1
ATOM 707 N N . SER A 1 91 ? 17.736 30.428 10.942 1.00 10.61 88 SER A N 1
ATOM 708 C CA . SER A 1 91 ? 16.596 30.222 10.023 1.00 11.57 88 SER A CA 1
ATOM 709 C C . SER A 1 91 ? 16.922 30.959 8.725 1.00 11.70 88 SER A C 1
ATOM 710 O O . SER A 1 91 ? 17.546 32.020 8.764 1.00 12.61 88 SER A O 1
ATOM 713 N N . VAL A 1 92 ? 16.518 30.393 7.590 1.00 11.99 89 VAL A N 1
ATOM 714 C CA . VAL A 1 92 ? 16.712 31.034 6.299 1.00 12.57 89 VAL A CA 1
ATOM 715 C C . VAL A 1 92 ? 15.342 31.248 5.639 1.00 13.87 89 VAL A C 1
ATOM 716 O O . VAL A 1 92 ? 14.535 30.319 5.566 1.00 14.17 89 VAL A O 1
ATOM 720 N N . THR A 1 93 ? 15.085 32.472 5.160 1.00 14.74 90 THR A N 1
ATOM 721 C CA . THR A 1 93 ? 13.867 32.760 4.411 1.00 15.72 90 THR A CA 1
ATOM 722 C C . THR A 1 93 ? 14.102 32.519 2.928 1.00 16.40 90 THR A C 1
ATOM 723 O O . THR A 1 93 ? 15.085 32.983 2.365 1.00 16.42 90 THR A O 1
ATOM 727 N N . GLY A 1 94 ? 13.187 31.782 2.308 1.00 17.32 91 GLY A N 1
ATOM 728 C CA . GLY A 1 94 ? 13.208 31.546 0.865 1.00 18.64 91 GLY A CA 1
ATOM 729 C C . GLY A 1 94 ? 12.987 30.094 0.514 1.00 19.57 91 GLY A C 1
ATOM 730 O O . GLY A 1 94 ? 12.872 29.241 1.398 1.00 19.10 91 GLY A O 1
ATOM 731 N N . ARG A 1 95 ? 12.963 29.813 -0.786 1.00 21.28 92 ARG A N 1
ATOM 732 C CA . ARG A 1 95 ? 12.776 28.460 -1.287 1.00 22.34 92 ARG A CA 1
ATOM 733 C C . ARG A 1 95 ? 13.629 28.251 -2.531 1.00 22.36 92 ARG A C 1
ATOM 734 O O . ARG A 1 95 ? 13.714 29.139 -3.375 1.00 21.99 92 ARG A O 1
ATOM 742 N N . LEU A 1 96 ? 14.289 27.100 -2.627 1.00 22.83 93 LEU A N 1
ATOM 743 C CA . LEU A 1 96 ? 14.983 26.737 -3.861 1.00 23.76 93 LEU A CA 1
ATOM 744 C C . LEU A 1 96 ? 13.975 26.692 -5.005 1.00 24.41 93 LEU A C 1
ATOM 745 O O . LEU A 1 96 ? 12.830 26.289 -4.801 1.00 24.70 93 LEU A O 1
ATOM 750 N N . PRO A 1 97 ? 14.391 27.132 -6.203 1.00 24.86 94 PRO A N 1
ATOM 751 C CA . PRO A 1 97 ? 13.511 27.042 -7.372 1.00 25.63 94 PRO A CA 1
ATOM 752 C C . PRO A 1 97 ? 13.043 25.608 -7.626 1.00 26.07 94 PRO A C 1
ATOM 753 O O . PRO A 1 97 ? 13.801 24.660 -7.414 1.00 25.74 94 PRO A O 1
ATOM 757 N N . GLN A 1 98 ? 11.800 25.471 -8.080 1.00 27.41 95 GLN A N 1
ATOM 758 C CA . GLN A 1 98 ? 11.187 24.168 -8.350 1.00 27.40 95 GLN A CA 1
ATOM 759 C C . GLN A 1 98 ? 12.060 23.292 -9.244 1.00 26.89 95 GLN A C 1
ATOM 760 O O . GLN A 1 98 ? 12.183 22.091 -9.011 1.00 26.70 95 GLN A O 1
ATOM 766 N N . GLY A 1 99 ? 12.658 23.894 -10.269 1.00 26.41 96 GLY A N 1
ATOM 767 C CA . GLY A 1 99 ? 13.547 23.174 -11.177 1.00 25.91 96 GLY A CA 1
ATOM 768 C C . GLY A 1 99 ? 14.750 22.559 -10.486 1.00 25.59 96 GLY A C 1
ATOM 769 O O . GLY A 1 99 ? 15.164 21.439 -10.794 1.00 25.62 96 GLY A O 1
ATOM 770 N N . ILE A 1 100 ? 15.330 23.285 -9.534 1.00 25.50 97 ILE A N 1
ATOM 771 C CA . ILE A 1 100 ? 16.455 22.742 -8.780 1.00 24.87 97 ILE A CA 1
ATOM 772 C C . ILE A 1 100 ? 15.981 21.667 -7.800 1.00 24.09 97 ILE A C 1
ATOM 773 O O . ILE A 1 100 ? 16.646 20.662 -7.635 1.00 22.94 97 ILE A O 1
ATOM 778 N N . VAL A 1 101 ? 14.812 21.855 -7.191 1.00 24.50 98 VAL A N 1
ATOM 779 C CA . VAL A 1 101 ? 14.278 20.843 -6.261 1.00 24.96 98 VAL A CA 1
ATOM 780 C C . VAL A 1 101 ? 14.025 19.532 -7.000 1.00 25.54 98 VAL A C 1
ATOM 781 O O . VAL A 1 101 ? 14.412 18.452 -6.537 1.00 24.87 98 VAL A O 1
ATOM 785 N N . ARG A 1 102 ? 13.384 19.640 -8.158 1.00 26.59 99 ARG A N 1
ATOM 786 C CA . ARG A 1 102 ? 13.121 18.471 -8.990 1.00 26.80 99 ARG A CA 1
ATOM 787 C C . ARG A 1 102 ? 14.431 17.775 -9.391 1.00 26.19 99 ARG A C 1
ATOM 788 O O . ARG A 1 102 ? 14.523 16.553 -9.374 1.00 26.23 99 ARG A O 1
ATOM 796 N N . GLU A 1 103 ? 15.446 18.549 -9.762 1.00 26.00 100 GLU A N 1
ATOM 797 C CA . GLU A 1 103 ? 16.747 17.975 -10.117 1.00 25.77 100 GLU A CA 1
ATOM 798 C C . GLU A 1 103 ? 17.430 17.310 -8.916 1.00 25.53 100 GLU A C 1
ATOM 799 O O . GLU A 1 103 ? 17.993 16.214 -9.028 1.00 24.95 100 GLU A O 1
ATOM 805 N N . LEU A 1 104 ? 17.401 17.978 -7.767 1.00 24.96 101 LEU A N 1
ATOM 806 C CA . LEU A 1 104 ? 17.894 17.361 -6.542 1.00 25.15 101 LEU A CA 1
ATOM 807 C C . LEU A 1 104 ? 17.212 16.010 -6.298 1.00 25.11 101 LEU A C 1
ATOM 808 O O . LEU A 1 104 ? 17.888 15.018 -6.046 1.00 24.62 101 LEU A O 1
ATOM 813 N N . LYS A 1 105 ? 15.883 15.982 -6.395 1.00 25.96 102 LYS A N 1
ATOM 814 C CA . LYS A 1 105 ? 15.109 14.764 -6.115 1.00 26.30 102 LYS A CA 1
ATOM 815 C C . LYS A 1 105 ? 15.510 13.631 -7.047 1.00 26.48 102 LYS A C 1
ATOM 816 O O . LYS A 1 105 ? 15.580 12.477 -6.615 1.00 26.15 102 LYS A O 1
ATOM 822 N N . SER A 1 106 ? 15.770 13.957 -8.309 1.00 26.51 103 SER A N 1
ATOM 823 C CA . SER A 1 106 ? 16.165 12.956 -9.293 1.00 27.07 103 SER A CA 1
ATOM 824 C C . SER A 1 106 ? 17.545 12.389 -8.979 1.00 27.14 103 SER A C 1
ATOM 825 O O . SER A 1 106 ? 17.868 11.265 -9.364 1.00 27.31 103 SER A O 1
ATOM 828 N N A ARG A 1 107 ? 18.378 13.161 -8.291 0.50 27.59 104 ARG A N 1
ATOM 829 N N B ARG A 1 107 ? 18.388 13.161 -8.272 0.50 27.54 104 ARG A N 1
ATOM 830 C CA A ARG A 1 107 ? 19.619 12.660 -7.723 1.00 27.44 104 ARG A CA 1
ATOM 831 C C A ARG A 1 107 ? 20.177 12.105 -6.403 0.50 27.81 104 ARG A C 1
ATOM 832 C C B ARG A 1 107 ? 19.263 12.170 -6.310 0.50 27.76 104 ARG A C 1
ATOM 833 O O A ARG A 1 107 ? 21.395 12.042 -6.238 0.50 28.44 104 ARG A O 1
ATOM 834 O O B ARG A 1 107 ? 18.079 12.115 -5.974 0.50 28.58 104 ARG A O 1
ATOM 842 N N . GLY A 1 108 ? 19.968 11.616 -5.382 1.00 27.58 105 GLY A N 1
ATOM 843 C CA . GLY A 1 108 ? 19.075 11.198 -4.318 1.00 27.50 105 GLY A CA 1
ATOM 844 C C . GLY A 1 108 ? 19.034 12.189 -3.172 1.00 27.40 105 GLY A C 1
ATOM 845 O O . GLY A 1 108 ? 19.147 11.809 -2.006 1.00 27.69 105 GLY A O 1
ATOM 846 N N . VAL A 1 109 ? 18.871 13.465 -3.505 1.00 27.18 106 VAL A N 1
ATOM 847 C CA . VAL A 1 109 ? 18.814 14.538 -2.480 1.00 26.31 106 VAL A CA 1
ATOM 848 C C . VAL A 1 109 ? 17.436 15.142 -2.204 1.00 26.25 106 VAL A C 1
ATOM 849 O O . VAL A 1 109 ? 16.822 15.757 -3.082 1.00 26.17 106 VAL A O 1
ATOM 853 N N . ALA A 1 110 ? 16.960 14.975 -0.966 1.00 26.16 107 ALA A N 1
ATOM 854 C CA . ALA A 1 110 ? 15.685 15.553 -0.544 1.00 25.97 107 ALA A CA 1
ATOM 855 C C . ALA A 1 110 ? 15.901 17.015 -0.206 1.00 25.92 107 ALA A C 1
ATOM 856 O O . ALA A 1 110 ? 17.004 17.414 0.148 1.00 26.96 107 ALA A O 1
ATOM 858 N N . TYR A 1 111 ? 14.859 17.824 -0.340 1.00 25.68 108 TYR A N 1
ATOM 859 C CA . TYR A 1 111 ? 14.947 19.217 0.075 1.00 25.33 108 TYR A CA 1
ATOM 860 C C . TYR A 1 111 ? 13.922 19.484 1.158 1.00 25.48 108 TYR A C 1
ATOM 861 O O . TYR A 1 111 ? 12.723 19.388 0.920 1.00 26.65 108 TYR A O 1
ATOM 870 N N . LYS A 1 112 ? 14.412 19.790 2.357 1.00 25.28 109 LYS A N 1
ATOM 871 C CA . LYS A 1 112 ? 13.575 20.179 3.481 1.00 24.98 109 LYS A CA 1
ATOM 872 C C . LYS A 1 112 ? 13.910 21.643 3.784 1.00 23.42 109 LYS A C 1
ATOM 873 O O . LYS A 1 112 ? 15.087 21.999 3.905 1.00 23.04 109 LYS A O 1
ATOM 879 N N . SER A 1 113 ? 12.883 22.484 3.880 1.00 22.50 110 SER A N 1
ATOM 880 C CA . SER A 1 113 ? 13.071 23.922 4.074 1.00 21.37 110 SER A CA 1
ATOM 881 C C . SER A 1 113 ? 13.938 24.251 5.291 1.00 20.45 110 SER A C 1
ATOM 882 O O . SER A 1 113 ? 13.777 23.657 6.350 1.00 20.31 110 SER A O 1
ATOM 885 N N . ARG A 1 114 ? 14.862 25.194 5.101 1.00 19.14 111 ARG A N 1
ATOM 886 C CA . ARG A 1 114 ? 15.712 25.713 6.170 1.00 18.45 111 ARG A CA 1
ATOM 887 C C . ARG A 1 114 ? 15.037 26.882 6.889 1.00 18.25 111 ARG A C 1
ATOM 888 O O . ARG A 1 114 ? 15.642 27.507 7.768 1.00 17.21 111 ARG A O 1
ATOM 896 N N . ASP A 1 115 ? 13.797 27.204 6.501 1.00 18.48 112 ASP A N 1
ATOM 897 C CA . ASP A 1 115 ? 13.001 28.176 7.218 1.00 18.92 112 ASP A CA 1
ATOM 898 C C . ASP A 1 115 ? 12.415 27.523 8.466 1.00 19.46 112 ASP A C 1
ATOM 899 O O . ASP A 1 115 ? 11.471 26.739 8.383 1.00 20.33 112 ASP A O 1
ATOM 904 N N . THR A 1 116 ? 13.001 27.839 9.615 1.00 19.16 113 THR A N 1
ATOM 905 C CA . THR A 1 116 ? 12.611 27.240 10.894 1.00 19.33 113 THR A CA 1
ATOM 906 C C . THR A 1 116 ? 11.682 28.158 11.708 1.00 19.02 113 THR A C 1
ATOM 907 O O . THR A 1 116 ? 11.235 27.796 12.813 1.00 19.28 113 THR A O 1
ATOM 911 N N . ALA A 1 117 ? 11.373 29.338 11.166 1.00 18.77 114 ALA A N 1
ATOM 912 C CA . ALA A 1 117 ? 10.657 30.362 11.878 1.00 19.07 114 ALA A CA 1
ATOM 913 C C . ALA A 1 117 ? 9.247 29.915 12.232 1.00 19.51 114 ALA A C 1
ATOM 914 O O . ALA A 1 117 ? 8.592 29.234 11.441 1.00 20.06 114 ALA A O 1
ATOM 916 N N . ILE A 1 118 ? 8.821 30.294 13.428 1.00 19.36 115 ILE A N 1
ATOM 917 C CA A ILE A 1 118 ? 7.428 30.152 13.845 0.50 20.29 115 ILE A CA 1
ATOM 918 C CA B ILE A 1 118 ? 7.431 30.140 13.836 0.50 20.42 115 ILE A CA 1
ATOM 919 C C . ILE A 1 118 ? 6.667 31.320 13.234 1.00 21.04 115 ILE A C 1
ATOM 920 O O . ILE A 1 118 ? 6.943 32.485 13.554 1.00 21.06 115 ILE A O 1
ATOM 929 N N . LYS A 1 119 ? 5.713 30.999 12.356 1.00 22.56 116 LYS A N 1
ATOM 930 C CA . LYS A 1 119 ? 5.023 31.980 11.524 1.00 24.37 116 LYS A CA 1
ATOM 931 C C . LYS A 1 119 ? 3.646 32.332 12.074 1.00 25.77 116 LYS A C 1
ATOM 932 O O . LYS A 1 119 ? 2.671 31.604 11.852 1.00 26.59 116 LYS A O 1
ATOM 938 N N . THR A 1 120 ? 3.622 33.428 12.835 1.00 27.44 117 THR A N 1
ATOM 939 C CA . THR A 1 120 ? 2.436 34.015 13.468 1.00 28.29 117 THR A CA 1
ATOM 940 C C . THR A 1 120 ? 2.036 33.261 14.730 1.00 29.18 117 THR A C 1
ATOM 941 O O . THR A 1 120 ? 2.883 32.948 15.580 1.00 29.98 117 THR A O 1
ATOM 945 N N . MET B 2 4 ? 25.727 11.631 25.027 1.00 24.54 175 MET B N 1
ATOM 946 C CA . MET B 2 4 ? 25.488 12.736 25.936 1.00 23.57 175 MET B CA 1
ATOM 947 C C . MET B 2 4 ? 25.454 14.013 25.116 1.00 21.15 175 MET B C 1
ATOM 948 O O . MET B 2 4 ? 25.771 13.998 23.930 1.00 22.06 175 MET B O 1
ATOM 953 N N . ASP B 2 5 ? 25.047 15.103 25.753 1.00 18.40 176 ASP B N 1
ATOM 954 C CA . ASP B 2 5 ? 24.859 16.374 25.069 1.00 16.73 176 ASP B CA 1
ATOM 955 C C . ASP B 2 5 ? 25.438 17.503 25.892 1.00 14.97 176 ASP B C 1
ATOM 956 O O . ASP B 2 5 ? 25.321 17.533 27.102 1.00 14.82 176 ASP B O 1
ATOM 961 N N . PRO B 2 6 ? 26.096 18.447 25.223 1.00 14.05 177 PRO B N 1
ATOM 962 C CA . PRO B 2 6 ? 26.644 19.570 25.978 1.00 13.87 177 PRO B CA 1
ATOM 963 C C . PRO B 2 6 ? 25.596 20.584 26.424 1.00 13.94 177 PRO B C 1
ATOM 964 O O . PRO B 2 6 ? 24.415 20.477 26.056 1.00 14.88 177 PRO B O 1
ATOM 968 N N . ASN B 2 7 ? 26.030 21.539 27.233 1.00 13.28 178 ASN B N 1
ATOM 969 C CA . ASN B 2 7 ? 25.210 22.646 27.685 1.00 13.17 178 ASN B CA 1
ATOM 970 C C . ASN B 2 7 ? 25.471 23.946 26.909 1.00 12.32 178 ASN B C 1
ATOM 971 O O . ASN B 2 7 ? 26.446 24.049 26.140 1.00 11.66 178 ASN B O 1
ATOM 976 N N . LEU B 2 8 ? 24.596 24.934 27.105 1.00 11.28 179 LEU B N 1
ATOM 977 C CA . LEU B 2 8 ? 24.779 26.295 26.561 1.00 11.59 179 LEU B CA 1
ATOM 978 C C . LEU B 2 8 ? 25.084 27.237 27.732 1.00 11.74 179 LEU B C 1
ATOM 979 O O . LEU B 2 8 ? 24.502 27.122 28.833 1.00 10.98 179 LEU B O 1
ATOM 984 N N . TRP B 2 9 ? 26.008 28.168 27.484 1.00 12.46 180 TRP B N 1
ATOM 985 C CA . TRP B 2 9 ? 26.436 29.146 28.471 1.00 13.16 180 TRP B CA 1
ATOM 986 C C . TRP B 2 9 ? 26.360 30.540 27.874 1.00 12.71 180 TRP B C 1
ATOM 987 O O . TRP B 2 9 ? 26.717 30.728 26.713 1.00 13.66 180 TRP B O 1
ATOM 998 N N . THR B 2 10 ? 25.918 31.528 28.645 1.00 12.26 181 THR B N 1
ATOM 999 C CA . THR B 2 10 ? 25.876 32.891 28.163 1.00 12.73 181 THR B CA 1
ATOM 1000 C C . THR B 2 10 ? 27.173 33.581 28.533 1.00 12.76 181 THR B C 1
ATOM 1001 O O . THR B 2 10 ? 27.691 33.381 29.628 1.00 13.38 181 THR B O 1
ATOM 1005 N N . VAL B 2 11 ? 27.646 34.429 27.629 1.00 12.06 182 VAL B N 1
ATOM 1006 C CA . VAL B 2 11 ? 28.901 35.181 27.800 1.00 12.06 182 VAL B CA 1
ATOM 1007 C C . VAL B 2 11 ? 28.646 36.620 27.387 1.00 11.79 182 VAL B C 1
ATOM 1008 O O . VAL B 2 11 ? 28.285 36.874 26.235 1.00 12.00 182 VAL B O 1
ATOM 1012 N N . LYS B 2 12 ? 28.815 37.561 28.324 1.00 12.18 183 LYS B N 1
ATOM 1013 C CA A LYS B 2 12 ? 28.638 38.981 28.046 0.50 12.62 183 LYS B CA 1
ATOM 1014 C CA B LYS B 2 12 ? 28.615 38.967 28.025 0.50 12.79 183 LYS B CA 1
ATOM 1015 C C . LYS B 2 12 ? 29.559 39.390 26.905 1.00 12.05 183 LYS B C 1
ATOM 1016 O O . LYS B 2 12 ? 30.720 39.022 26.890 1.00 12.33 183 LYS B O 1
ATOM 1027 N N . CYS B 2 13 ? 29.026 40.184 25.996 1.00 12.02 184 CYS B N 1
ATOM 1028 C CA . CYS B 2 13 ? 29.697 40.568 24.772 1.00 12.07 184 CYS B CA 1
ATOM 1029 C C . CYS B 2 13 ? 29.455 42.043 24.504 1.00 12.52 184 CYS B C 1
ATOM 1030 O O . CYS B 2 13 ? 28.351 42.566 24.742 1.00 13.36 184 CYS B O 1
ATOM 1033 N N . LYS B 2 14 ? 30.477 42.732 24.003 1.00 12.21 185 LYS B N 1
ATOM 1034 C CA . LYS B 2 14 ? 30.339 44.138 23.622 1.00 12.74 185 LYS B CA 1
ATOM 1035 C C . LYS B 2 14 ? 29.120 44.299 22.719 1.00 12.14 185 LYS B C 1
ATOM 1036 O O . LYS B 2 14 ? 28.996 43.597 21.720 1.00 11.21 185 LYS B O 1
ATOM 1042 N N . ILE B 2 15 ? 28.209 45.198 23.096 1.00 12.50 186 ILE B N 1
ATOM 1043 C CA . ILE B 2 15 ? 26.926 45.314 22.414 1.00 12.77 186 ILE B CA 1
ATOM 1044 C C . ILE B 2 15 ? 27.071 45.695 20.938 1.00 11.53 186 ILE B C 1
ATOM 1045 O O . ILE B 2 15 ? 27.862 46.560 20.571 1.00 11.68 186 ILE B O 1
ATOM 1050 N N . GLY B 2 16 ? 26.328 44.988 20.094 1.00 11.41 187 GLY B N 1
ATOM 1051 C CA . GLY B 2 16 ? 26.377 45.163 18.669 1.00 12.10 187 GLY B CA 1
ATOM 1052 C C . GLY B 2 16 ? 27.504 44.399 18.000 1.00 11.58 187 GLY B C 1
ATOM 1053 O O . GLY B 2 16 ? 27.555 44.393 16.764 1.00 12.76 187 GLY B O 1
ATOM 1054 N N . GLU B 2 17 ? 28.362 43.747 18.796 1.00 11.08 188 GLU B N 1
ATOM 1055 C CA . GLU B 2 17 ? 29.480 42.989 18.229 1.00 11.06 188 GLU B CA 1
ATOM 1056 C C . GLU B 2 17 ? 29.279 41.486 18.269 1.00 10.82 188 GLU B C 1
ATOM 1057 O O . GLU B 2 17 ? 30.218 40.732 18.035 1.00 11.18 188 GLU B O 1
ATOM 1063 N N . GLU B 2 18 ? 28.055 41.044 18.513 1.00 10.23 189 GLU B N 1
ATOM 1064 C CA . GLU B 2 18 ? 27.782 39.629 18.763 1.00 9.97 189 GLU B CA 1
ATOM 1065 C C . GLU B 2 18 ? 28.079 38.741 17.545 1.00 10.12 189 GLU B C 1
ATOM 1066 O O . GLU B 2 18 ? 28.770 37.728 17.655 1.00 9.29 189 GLU B O 1
ATOM 1072 N N . ARG B 2 19 ? 27.604 39.160 16.384 1.00 10.29 190 ARG B N 1
ATOM 1073 C CA . ARG B 2 19 ? 27.815 38.401 15.147 1.00 10.48 190 ARG B CA 1
ATOM 1074 C C . ARG B 2 19 ? 29.315 38.346 14.805 1.00 10.31 190 ARG B C 1
ATOM 1075 O O . ARG B 2 19 ? 29.865 37.271 14.523 1.00 11.35 190 ARG B O 1
ATOM 1083 N N . ALA B 2 20 ? 29.970 39.501 14.848 1.00 10.48 191 ALA B N 1
ATOM 1084 C CA . ALA B 2 20 ? 31.400 39.573 14.577 1.00 9.92 191 ALA B CA 1
ATOM 1085 C C . ALA B 2 20 ? 32.203 38.682 15.510 1.00 10.73 191 ALA B C 1
ATOM 1086 O O . ALA B 2 20 ? 33.194 38.043 15.101 1.00 11.45 191 ALA B O 1
ATOM 1088 N N . THR B 2 21 ? 31.805 38.648 16.772 1.00 10.40 192 THR B N 1
ATOM 1089 C CA . THR B 2 21 ? 32.525 37.871 17.773 1.00 10.45 192 THR B CA 1
ATOM 1090 C C . THR B 2 21 ? 32.327 36.363 17.565 1.00 10.37 192 THR B C 1
ATOM 1091 O O . THR B 2 21 ? 33.260 35.562 17.664 1.00 11.24 192 THR B O 1
ATOM 1095 N N . ALA B 2 22 ? 31.108 35.953 17.260 1.00 10.16 193 ALA B N 1
ATOM 1096 C CA . ALA B 2 22 ? 30.881 34.565 16.928 1.00 10.45 193 ALA B CA 1
ATOM 1097 C C . ALA B 2 22 ? 31.737 34.140 15.750 1.00 10.71 193 ALA B C 1
ATOM 1098 O O . ALA B 2 22 ? 32.338 33.062 15.787 1.00 10.78 193 ALA B O 1
ATOM 1100 N N . ILE B 2 23 ? 31.857 34.988 14.737 1.00 10.97 194 ILE B N 1
ATOM 1101 C CA A ILE B 2 23 ? 32.643 34.656 13.554 0.50 10.61 194 ILE B CA 1
ATOM 1102 C CA B ILE B 2 23 ? 32.648 34.636 13.558 0.50 11.09 194 ILE B CA 1
ATOM 1103 C C . ILE B 2 23 ? 34.133 34.601 13.926 1.00 11.61 194 ILE B C 1
ATOM 1104 O O . ILE B 2 23 ? 34.863 33.726 13.446 1.00 11.44 194 ILE B O 1
ATOM 1113 N N . SER B 2 24 ? 34.575 35.515 14.781 1.00 11.35 195 SER B N 1
ATOM 1114 C CA A SER B 2 24 ? 35.971 35.516 15.267 0.50 11.46 195 SER B CA 1
ATOM 1115 C CA B SER B 2 24 ? 35.981 35.505 15.239 0.50 11.41 195 SER B CA 1
ATOM 1116 C C . SER B 2 24 ? 36.292 34.223 16.004 1.00 11.56 195 SER B C 1
ATOM 1117 O O . SER B 2 24 ? 37.384 33.648 15.868 1.00 11.99 195 SER B O 1
ATOM 1122 N N . LEU B 2 25 ? 35.348 33.742 16.804 1.00 10.83 196 LEU B N 1
ATOM 1123 C CA . LEU B 2 25 ? 35.582 32.491 17.526 1.00 10.55 196 LEU B CA 1
ATOM 1124 C C . LEU B 2 25 ? 35.632 31.305 16.555 1.00 10.62 196 LEU B C 1
ATOM 1125 O O . LEU B 2 25 ? 36.352 30.343 16.783 1.00 10.64 196 LEU B O 1
ATOM 1130 N N . MET B 2 26 ? 34.851 31.331 15.481 1.00 11.05 197 MET B N 1
ATOM 1131 C CA . MET B 2 26 ? 34.961 30.308 14.436 1.00 11.07 197 MET B CA 1
ATOM 1132 C C . MET B 2 26 ? 36.393 30.256 13.902 1.00 11.34 197 MET B C 1
ATOM 1133 O O . MET B 2 26 ? 36.961 29.173 13.777 1.00 11.54 197 MET B O 1
ATOM 1138 N N . ARG B 2 27 ? 36.955 31.414 13.602 1.00 11.66 198 ARG B N 1
ATOM 1139 C CA . ARG B 2 27 ? 38.327 31.472 13.084 1.00 12.63 198 ARG B CA 1
ATOM 1140 C C . ARG B 2 27 ? 39.316 30.949 14.134 1.00 12.58 198 ARG B C 1
ATOM 1141 O O . ARG B 2 27 ? 40.240 30.199 13.810 1.00 13.05 198 ARG B O 1
ATOM 1149 N N . LYS B 2 28 ? 39.098 31.321 15.382 1.00 11.41 199 LYS B N 1
ATOM 1150 C CA . LYS B 2 28 ? 39.977 30.890 16.487 1.00 11.51 199 LYS B CA 1
ATOM 1151 C C . LYS B 2 28 ? 39.968 29.376 16.641 1.00 11.13 199 LYS B C 1
ATOM 1152 O O . LYS B 2 28 ? 41.004 28.710 16.833 1.00 11.43 199 LYS B O 1
ATOM 1158 N N . PHE B 2 29 ? 38.782 28.794 16.586 1.00 10.67 200 PHE B N 1
ATOM 1159 C CA . PHE B 2 29 ? 38.655 27.351 16.636 1.00 10.61 200 PHE B CA 1
ATOM 1160 C C . PHE B 2 29 ? 39.446 26.673 15.525 1.00 11.34 200 PHE B C 1
ATOM 1161 O O . PHE B 2 29 ? 40.220 25.745 15.774 1.00 11.08 200 PHE B O 1
ATOM 1169 N N . ILE B 2 30 ? 39.307 27.162 14.302 1.00 10.93 201 ILE B N 1
ATOM 1170 C CA . ILE B 2 30 ? 40.000 26.586 13.169 1.00 12.23 201 ILE B CA 1
ATOM 1171 C C . ILE B 2 30 ? 41.502 26.796 13.365 1.00 12.40 201 ILE B C 1
ATOM 1172 O O . ILE B 2 30 ? 42.274 25.857 13.125 1.00 13.96 201 ILE B O 1
ATOM 1177 N N . ALA B 2 31 ? 41.889 27.982 13.832 1.00 12.94 202 ALA B N 1
ATOM 1178 C CA . ALA B 2 31 ? 43.327 28.327 14.000 1.00 13.20 202 ALA B CA 1
ATOM 1179 C C . ALA B 2 31 ? 44.033 27.343 14.911 1.00 14.60 202 ALA B C 1
ATOM 1180 O O . ALA B 2 31 ? 45.180 26.963 14.624 1.00 15.69 202 ALA B O 1
ATOM 1182 N N . TYR B 2 32 ? 43.363 26.919 15.981 1.00 14.04 203 TYR B N 1
ATOM 1183 C CA . TYR B 2 32 ? 43.992 26.107 17.045 1.00 14.23 203 TYR B CA 1
ATOM 1184 C C . TYR B 2 32 ? 43.750 24.601 16.905 1.00 14.53 203 TYR B C 1
ATOM 1185 O O . TYR B 2 32 ? 44.230 23.809 17.727 1.00 14.04 203 TYR B O 1
ATOM 1194 N N . GLN B 2 33 ? 43.052 24.186 15.852 1.00 15.50 204 GLN B N 1
ATOM 1195 C CA . GLN B 2 33 ? 42.589 22.810 15.765 1.00 17.10 204 GLN B CA 1
ATOM 1196 C C . GLN B 2 33 ? 43.712 21.788 15.608 1.00 18.14 204 GLN B C 1
ATOM 1197 O O . GLN B 2 33 ? 43.526 20.632 15.972 1.00 20.08 204 GLN B O 1
ATOM 1203 N N . PHE B 2 34 ? 44.857 22.219 15.088 1.00 18.49 205 PHE B N 1
ATOM 1204 C CA . PHE B 2 34 ? 46.023 21.315 14.947 1.00 19.26 205 PHE B CA 1
ATOM 1205 C C . PHE B 2 34 ? 47.137 21.669 15.943 1.00 19.15 205 PHE B C 1
ATOM 1206 O O . PHE B 2 34 ? 48.323 21.405 15.689 1.00 20.32 205 PHE B O 1
ATOM 1214 N N . THR B 2 35 ? 46.761 22.252 17.077 1.00 17.92 206 THR B N 1
ATOM 1215 C CA . THR B 2 35 ? 47.692 22.588 18.144 1.00 17.22 206 THR B CA 1
ATOM 1216 C C . THR B 2 35 ? 47.411 21.740 19.393 1.00 17.19 206 THR B C 1
ATOM 1217 O O . THR B 2 35 ? 46.451 20.947 19.434 1.00 16.21 206 THR B O 1
ATOM 1221 N N . ASP B 2 36 ? 48.244 21.921 20.420 1.00 17.92 207 ASP B N 1
ATOM 1222 C CA . ASP B 2 36 ? 48.005 21.290 21.709 1.00 18.19 207 ASP B CA 1
ATOM 1223 C C . ASP B 2 36 ? 47.169 22.147 22.642 1.00 18.24 207 ASP B C 1
ATOM 1224 O O . ASP B 2 36 ? 47.015 21.846 23.828 1.00 18.52 207 ASP B O 1
ATOM 1229 N N . THR B 2 37 ? 46.611 23.223 22.111 1.00 17.65 208 THR B N 1
ATOM 1230 C CA . THR B 2 37 ? 45.674 24.015 22.889 1.00 17.58 208 THR B CA 1
ATOM 1231 C C . THR B 2 37 ? 44.428 24.264 22.043 1.00 16.40 208 THR B C 1
ATOM 1232 O O . THR B 2 37 ? 44.114 25.412 21.751 1.00 17.43 208 THR B O 1
ATOM 1236 N N . PRO B 2 38 ? 43.709 23.188 21.665 1.00 17.03 209 PRO B N 1
ATOM 1237 C CA . PRO B 2 38 ? 42.529 23.393 20.828 1.00 16.47 209 PRO B CA 1
ATOM 1238 C C . PRO B 2 38 ? 41.403 23.977 21.656 1.00 16.41 209 PRO B C 1
ATOM 1239 O O . PRO B 2 38 ? 41.382 23.846 22.882 1.00 16.98 209 PRO B O 1
ATOM 1243 N N . LEU B 2 39 ? 40.458 24.622 20.975 1.00 15.49 210 LEU B N 1
ATOM 1244 C CA . LEU B 2 39 ? 39.222 25.039 21.610 1.00 15.52 210 LEU B CA 1
ATOM 1245 C C . LEU B 2 39 ? 38.352 23.799 21.775 1.00 15.18 210 LEU B C 1
ATOM 1246 O O . LEU B 2 39 ? 38.235 22.984 20.847 1.00 16.51 210 LEU B O 1
ATOM 1251 N N . GLN B 2 40 ? 37.783 23.631 22.969 1.00 14.53 211 GLN B N 1
ATOM 1252 C CA . GLN B 2 40 ? 36.949 22.455 23.265 1.00 15.50 211 GLN B CA 1
ATOM 1253 C C . GLN B 2 40 ? 35.462 22.775 23.235 1.00 14.83 211 GLN B C 1
ATOM 1254 O O . GLN B 2 40 ? 34.614 21.890 23.401 1.00 16.26 211 GLN B O 1
ATOM 1260 N N . ILE B 2 41 ? 35.137 24.032 22.982 1.00 13.73 212 ILE B N 1
ATOM 1261 C CA . ILE B 2 41 ? 33.734 24.406 22.729 1.00 12.49 212 ILE B CA 1
ATOM 1262 C C . ILE B 2 41 ? 33.236 23.772 21.411 1.00 12.00 212 ILE B C 1
ATOM 1263 O O . ILE B 2 41 ? 34.015 23.440 20.520 1.00 13.35 212 ILE B O 1
ATOM 1268 N N . LYS B 2 42 ? 31.905 23.603 21.299 1.00 11.06 213 LYS B N 1
ATOM 1269 C CA . LYS B 2 42 ? 31.285 22.894 20.185 1.00 11.39 213 LYS B CA 1
ATOM 1270 C C . LYS B 2 42 ? 30.604 23.819 19.176 1.00 10.38 213 LYS B C 1
ATOM 1271 O O . LYS B 2 42 ? 30.532 23.495 17.993 1.00 10.72 213 LYS B O 1
ATOM 1277 N N . SER B 2 43 ? 30.108 24.946 19.672 1.00 10.14 214 SER B N 1
ATOM 1278 C CA . SER B 2 43 ? 29.467 25.963 18.827 1.00 10.55 214 SER B CA 1
ATOM 1279 C C . SER B 2 43 ? 29.285 27.279 19.570 1.00 9.80 214 SER B C 1
ATOM 1280 O O . SER B 2 43 ? 29.423 27.333 20.791 1.00 9.95 214 SER B O 1
ATOM 1283 N N . VAL B 2 44 ? 28.960 28.328 18.821 1.00 9.40 215 VAL B N 1
ATOM 1284 C CA . VAL B 2 44 ? 28.589 29.621 19.356 1.00 9.73 215 VAL B CA 1
ATOM 1285 C C . VAL B 2 44 ? 27.341 30.054 18.611 1.00 9.34 215 VAL B C 1
ATOM 1286 O O . VAL B 2 44 ? 27.262 29.919 17.385 1.00 11.13 215 VAL B O 1
ATOM 1290 N N . VAL B 2 45 ? 26.371 30.566 19.347 1.00 8.74 216 VAL B N 1
ATOM 1291 C CA . VAL B 2 45 ? 25.123 31.048 18.746 1.00 9.30 216 VAL B CA 1
ATOM 1292 C C . VAL B 2 45 ? 24.964 32.527 19.057 1.00 8.58 216 VAL B C 1
ATOM 1293 O O . VAL B 2 45 ? 25.095 32.953 20.204 1.00 9.28 216 VAL B O 1
ATOM 1297 N N . ALA B 2 46 ? 24.697 33.286 17.998 1.00 8.99 217 ALA B N 1
ATOM 1298 C CA . ALA B 2 46 ? 24.339 34.696 18.110 1.00 9.76 217 ALA B CA 1
ATOM 1299 C C . ALA B 2 46 ? 22.943 34.890 17.494 1.00 9.23 217 ALA B C 1
ATOM 1300 O O . ALA B 2 46 ? 22.808 35.130 16.300 1.00 8.74 217 ALA B O 1
ATOM 1302 N N . PRO B 2 47 ? 21.898 34.752 18.317 1.00 9.53 218 PRO B N 1
ATOM 1303 C CA . PRO B 2 47 ? 20.543 34.936 17.767 1.00 11.29 218 PRO B CA 1
ATOM 1304 C C . PRO B 2 47 ? 20.285 36.348 17.268 1.00 12.50 218 PRO B C 1
ATOM 1305 O O . PRO B 2 47 ? 20.876 37.301 17.763 1.00 12.77 218 PRO B O 1
ATOM 1309 N N . GLU B 2 48 ? 19.380 36.481 16.305 1.00 13.81 219 GLU B N 1
ATOM 1310 C CA . GLU B 2 48 ? 19.193 37.745 15.602 1.00 15.02 219 GLU B CA 1
ATOM 1311 C C . GLU B 2 48 ? 19.014 38.977 16.506 1.00 16.60 219 GLU B C 1
ATOM 1312 O O . GLU B 2 48 ? 19.619 40.015 16.243 1.00 18.89 219 GLU B O 1
ATOM 1318 N N . HIS B 2 49 ? 18.174 38.880 17.526 1.00 17.97 220 HIS B N 1
ATOM 1319 C CA . HIS B 2 49 ? 17.778 40.082 18.265 1.00 17.64 220 HIS B CA 1
ATOM 1320 C C . HIS B 2 49 ? 18.365 40.180 19.665 1.00 17.42 220 HIS B C 1
ATOM 1321 O O . HIS B 2 49 ? 17.987 41.049 20.458 1.00 18.23 220 HIS B O 1
ATOM 1328 N N . VAL B 2 50 ? 19.310 39.298 19.979 1.00 15.25 221 VAL B N 1
ATOM 1329 C CA . VAL B 2 50 ? 19.946 39.304 21.286 1.00 15.04 221 VAL B CA 1
ATOM 1330 C C . VAL B 2 50 ? 21.018 40.377 21.298 1.00 14.06 221 VAL B C 1
ATOM 1331 O O . VAL B 2 50 ? 21.741 40.544 20.306 1.00 14.50 221 VAL B O 1
ATOM 1335 N N . LYS B 2 51 ? 21.092 41.119 22.401 1.00 13.31 222 LYS B N 1
ATOM 1336 C CA . LYS B 2 51 ? 22.046 42.225 22.517 1.00 13.65 222 LYS B CA 1
ATOM 1337 C C . LYS B 2 51 ? 22.870 42.068 23.791 1.00 13.22 222 LYS B C 1
ATOM 1338 O O . LYS B 2 51 ? 22.329 41.920 24.876 1.00 14.52 222 LYS B O 1
ATOM 1344 N N . GLY B 2 52 ? 24.196 42.104 23.672 1.00 12.58 223 GLY B N 1
ATOM 1345 C CA . GLY B 2 52 ? 25.019 42.162 24.854 1.00 12.54 223 GLY B CA 1
ATOM 1346 C C . GLY B 2 52 ? 25.574 40.855 25.371 1.00 12.27 223 GLY B C 1
ATOM 1347 O O . GLY B 2 52 ? 26.257 40.834 26.388 1.00 12.44 223 GLY B O 1
ATOM 1348 N N . TYR B 2 53 ? 25.255 39.762 24.668 1.00 12.39 224 TYR B N 1
ATOM 1349 C CA A TYR B 2 53 ? 25.847 38.486 24.989 0.50 11.82 224 TYR B CA 1
ATOM 1350 C CA B TYR B 2 53 ? 25.631 38.398 25.048 0.50 12.10 224 TYR B CA 1
ATOM 1351 C C . TYR B 2 53 ? 25.744 37.527 23.815 1.00 11.58 224 TYR B C 1
ATOM 1352 O O . TYR B 2 53 ? 25.078 37.794 22.823 1.00 11.28 224 TYR B O 1
ATOM 1369 N N . ILE B 2 54 ? 26.541 36.481 23.915 1.00 10.73 225 ILE B N 1
ATOM 1370 C CA . ILE B 2 54 ? 26.486 35.351 22.984 1.00 10.59 225 ILE B CA 1
ATOM 1371 C C . ILE B 2 54 ? 26.296 34.069 23.785 1.00 10.35 225 ILE B C 1
ATOM 1372 O O . ILE B 2 54 ? 26.427 34.078 25.012 1.00 9.55 225 ILE B O 1
ATOM 1377 N N . TYR B 2 55 ? 25.968 32.982 23.084 1.00 9.92 226 TYR B N 1
ATOM 1378 C CA . TYR B 2 55 ? 25.814 31.673 23.706 1.00 9.89 226 TYR B CA 1
ATOM 1379 C C . TYR B 2 55 ? 26.905 30.772 23.230 1.00 9.70 226 TYR B C 1
ATOM 1380 O O . TYR B 2 55 ? 27.189 30.741 22.037 1.00 10.66 226 TYR B O 1
ATOM 1389 N N . VAL B 2 56 ? 27.531 30.068 24.161 1.00 9.54 227 VAL B N 1
ATOM 1390 C CA . VAL B 2 56 ? 28.616 29.137 23.819 1.00 9.86 227 VAL B CA 1
ATOM 1391 C C . VAL B 2 56 ? 28.240 27.733 24.287 1.00 10.70 227 VAL B C 1
ATOM 1392 O O . VAL B 2 56 ? 27.835 27.559 25.435 1.00 10.52 227 VAL B O 1
ATOM 1396 N N . GLU B 2 57 ? 28.349 26.753 23.387 1.00 10.16 228 GLU B N 1
ATOM 1397 C CA . GLU B 2 57 ? 28.035 25.364 23.676 1.00 11.10 228 GLU B CA 1
ATOM 1398 C C . GLU B 2 57 ? 29.300 24.629 24.117 1.00 11.52 228 GLU B C 1
ATOM 1399 O O . GLU B 2 57 ? 30.319 24.663 23.427 1.00 11.55 228 GLU B O 1
ATOM 1405 N N . ALA B 2 58 ? 29.249 23.975 25.274 1.00 12.03 229 ALA B N 1
ATOM 1406 C CA . ALA B 2 58 ? 30.397 23.228 25.780 1.00 11.80 229 ALA B CA 1
ATOM 1407 C C . ALA B 2 58 ? 29.930 22.239 26.830 1.00 13.04 229 ALA B C 1
ATOM 1408 O O . ALA B 2 58 ? 28.894 22.445 27.459 1.00 12.76 229 ALA B O 1
ATOM 1410 N N . TYR B 2 59 ? 30.740 21.216 27.067 1.00 13.48 230 TYR B N 1
ATOM 1411 C CA . TYR B 2 59 ? 30.456 20.302 28.192 1.00 15.77 230 TYR B CA 1
ATOM 1412 C C . TYR B 2 59 ? 30.779 20.902 29.559 1.00 17.18 230 TYR B C 1
ATOM 1413 O O . TYR B 2 59 ? 30.086 20.630 30.550 1.00 18.80 230 TYR B O 1
ATOM 1422 N N . LYS B 2 60 ? 31.823 21.724 29.618 1.00 17.15 231 LYS B N 1
ATOM 1423 C CA . LYS B 2 60 ? 32.209 22.367 30.858 1.00 18.26 231 LYS B CA 1
ATOM 1424 C C . LYS B 2 60 ? 32.365 23.867 30.726 1.00 17.89 231 LYS B C 1
ATOM 1425 O O . LYS B 2 60 ? 32.848 24.363 29.711 1.00 17.10 231 LYS B O 1
ATOM 1431 N N . GLN B 2 61 ? 31.989 24.584 31.773 1.00 18.28 232 GLN B N 1
ATOM 1432 C CA . GLN B 2 61 ? 32.174 26.022 31.827 1.00 18.52 232 GLN B CA 1
ATOM 1433 C C . GLN B 2 61 ? 33.654 26.404 31.604 1.00 17.86 232 GLN B C 1
ATOM 1434 O O . GLN B 2 61 ? 33.961 27.383 30.935 1.00 17.77 232 GLN B O 1
ATOM 1440 N N . THR B 2 62 ? 34.579 25.612 32.135 1.00 17.80 233 THR B N 1
ATOM 1441 C CA A THR B 2 62 ? 35.999 25.926 32.003 0.50 17.68 233 THR B CA 1
ATOM 1442 C CA B THR B 2 62 ? 36.009 25.910 31.995 0.50 17.78 233 THR B CA 1
ATOM 1443 C C . THR B 2 62 ? 36.435 25.957 30.520 1.00 17.30 233 THR B C 1
ATOM 1444 O O . THR B 2 62 ? 37.285 26.762 30.120 1.00 17.68 233 THR B O 1
ATOM 1451 N N . HIS B 2 63 ? 35.837 25.101 29.693 1.00 15.89 234 HIS B N 1
ATOM 1452 C CA . HIS B 2 63 ? 36.090 25.121 28.250 1.00 15.70 234 HIS B CA 1
ATOM 1453 C C . HIS B 2 63 ? 35.687 26.448 27.615 1.00 14.41 234 HIS B C 1
ATOM 1454 O O . HIS B 2 63 ? 36.330 26.930 26.681 1.00 13.35 234 HIS B O 1
ATOM 1461 N N . VAL B 2 64 ? 34.586 27.013 28.086 1.00 13.78 235 VAL B N 1
ATOM 1462 C CA . VAL B 2 64 ? 34.159 28.315 27.588 1.00 14.19 235 VAL B CA 1
ATOM 1463 C C . VAL B 2 64 ? 35.184 29.389 27.936 1.00 15.03 235 VAL B C 1
ATOM 1464 O O . VAL B 2 64 ? 35.639 30.124 27.066 1.00 13.82 235 VAL B O 1
ATOM 1468 N N . LYS B 2 65 ? 35.547 29.438 29.215 1.00 16.50 236 LYS B N 1
ATOM 1469 C CA . LYS B 2 65 ? 36.533 30.406 29.716 1.00 16.87 236 LYS B CA 1
ATOM 1470 C C . LYS B 2 65 ? 37.812 30.294 28.899 1.00 16.78 236 LYS B C 1
ATOM 1471 O O . LYS B 2 65 ? 38.374 31.298 28.452 1.00 16.25 236 LYS B O 1
ATOM 1477 N N 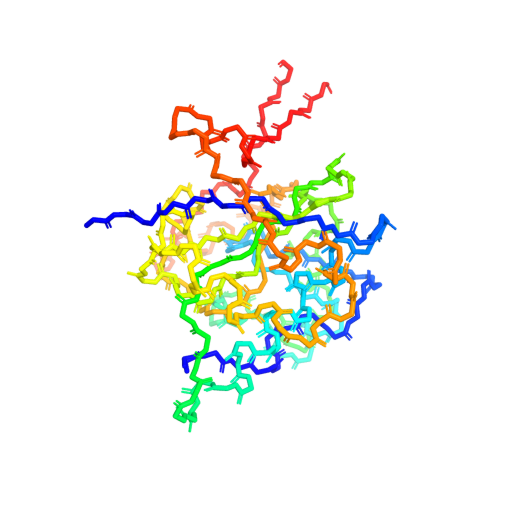. GLN B 2 66 ? 38.286 29.072 28.693 1.00 16.61 237 GLN B N 1
ATOM 1478 C CA . GLN B 2 66 ? 39.526 28.869 27.963 1.00 17.36 237 GLN B CA 1
ATOM 1479 C C . GLN B 2 66 ? 39.436 29.359 26.510 1.00 16.81 237 GLN B C 1
ATOM 1480 O O . GLN B 2 66 ? 40.383 29.954 25.983 1.00 18.48 237 GLN B O 1
ATOM 1486 N N . ALA B 2 67 ? 38.270 29.174 25.879 1.00 15.06 238 ALA B N 1
ATOM 1487 C CA . ALA B 2 67 ? 38.064 29.602 24.494 1.00 14.42 238 ALA B CA 1
ATOM 1488 C C . ALA B 2 67 ? 38.010 31.102 24.336 1.00 13.44 238 ALA B C 1
ATOM 1489 O O . ALA B 2 67 ? 38.486 31.632 23.339 1.00 13.88 238 ALA B O 1
ATOM 1491 N N . ILE B 2 68 ? 37.394 31.777 25.307 1.00 12.94 239 ILE B N 1
ATOM 1492 C CA . ILE B 2 68 ? 37.146 33.217 25.189 1.00 13.89 239 ILE B CA 1
ATOM 1493 C C . ILE B 2 68 ? 38.296 34.076 25.746 1.00 14.33 239 ILE B C 1
ATOM 1494 O O . ILE B 2 68 ? 38.286 35.306 25.623 1.00 13.61 239 ILE B O 1
ATOM 1499 N N . GLU B 2 69 ? 39.296 33.428 26.332 1.00 15.68 240 GLU B N 1
ATOM 1500 C CA A GLU B 2 69 ? 40.456 34.152 26.848 0.50 15.90 240 GLU B CA 1
ATOM 1501 C CA B GLU B 2 69 ? 40.484 34.118 26.839 0.50 15.74 240 GLU B CA 1
ATOM 1502 C C . GLU B 2 69 ? 41.125 34.916 25.707 1.00 15.92 240 GLU B C 1
ATOM 1503 O O . GLU B 2 69 ? 41.309 34.392 24.601 1.00 16.68 240 GLU B O 1
ATOM 1514 N N . GLY B 2 70 ? 41.457 36.178 25.971 1.00 16.49 241 GLY B N 1
ATOM 1515 C CA . GLY B 2 70 ? 42.107 37.012 24.965 1.00 16.19 241 GLY B CA 1
ATOM 1516 C C . GLY B 2 70 ? 41.188 37.656 23.945 1.00 16.46 241 GLY B C 1
ATOM 1517 O O . GLY B 2 70 ? 41.622 38.478 23.137 1.00 17.97 241 GLY B O 1
ATOM 1518 N N . VAL B 2 71 ? 39.901 37.301 23.973 1.00 14.98 242 VAL B N 1
ATOM 1519 C CA . VAL B 2 71 ? 38.945 37.843 23.019 1.00 15.07 242 VAL B CA 1
ATOM 1520 C C . VAL B 2 71 ? 38.359 39.137 23.578 1.00 14.98 242 VAL B C 1
ATOM 1521 O O . VAL B 2 71 ? 37.563 39.127 24.503 1.00 15.55 242 VAL B O 1
ATOM 1525 N N . GLY B 2 72 ? 38.830 40.266 23.063 1.00 15.33 243 GLY B N 1
ATOM 1526 C CA . GLY B 2 72 ? 38.495 41.565 23.626 1.00 14.15 243 GLY B CA 1
ATOM 1527 C C . GLY B 2 72 ? 37.020 41.840 23.830 1.00 13.26 243 GLY B C 1
ATOM 1528 O O . GLY B 2 72 ? 36.620 42.340 24.879 1.00 14.58 243 GLY B O 1
ATOM 1529 N N . ASN B 2 73 ? 36.215 41.522 22.823 1.00 12.82 244 ASN B N 1
ATOM 1530 C CA . ASN B 2 73 ? 34.768 41.774 22.929 1.00 12.38 244 ASN B CA 1
ATOM 1531 C C . ASN B 2 73 ? 34.094 41.021 24.077 1.00 13.30 244 ASN B C 1
ATOM 1532 O O . ASN B 2 73 ? 32.998 41.404 24.475 1.00 12.51 244 ASN B O 1
ATOM 1537 N N . LEU B 2 74 ? 34.729 39.959 24.580 1.00 13.01 245 LEU B N 1
ATOM 1538 C CA . LEU B 2 74 ? 34.147 39.107 25.635 1.00 13.23 245 LEU B CA 1
ATOM 1539 C C . LEU B 2 74 ? 34.799 39.335 27.004 1.00 13.74 245 LEU B C 1
ATOM 1540 O O . LEU B 2 74 ? 34.557 38.586 27.941 1.00 13.69 245 LEU B O 1
ATOM 1545 N N . ARG B 2 75 ? 35.630 40.368 27.130 1.00 15.30 246 ARG B N 1
ATOM 1546 C CA . ARG B 2 75 ? 36.370 40.574 28.373 1.00 16.53 246 ARG B CA 1
ATOM 1547 C C . ARG B 2 75 ? 35.501 40.730 29.629 1.00 16.95 246 ARG B C 1
ATOM 1548 O O . ARG B 2 75 ? 35.882 40.245 30.704 1.00 18.71 246 ARG B O 1
ATOM 1556 N N . LEU B 2 76 ? 34.332 41.340 29.503 1.00 17.62 247 LEU B N 1
ATOM 1557 C CA . LEU B 2 76 ? 33.429 41.460 30.675 1.00 17.49 247 LEU B CA 1
ATOM 1558 C C . LEU B 2 76 ? 32.638 40.180 30.954 1.00 17.72 247 LEU B C 1
ATOM 1559 O O . LEU B 2 76 ? 31.954 40.087 31.981 1.00 18.50 247 LEU B O 1
ATOM 1564 N N . GLY B 2 77 ? 32.783 39.190 30.079 1.00 17.64 248 GLY B N 1
ATOM 1565 C CA . GLY B 2 77 ? 32.228 37.860 30.283 1.00 17.90 248 GLY B CA 1
ATOM 1566 C C . GLY B 2 77 ? 33.244 36.795 30.640 1.00 18.31 248 GLY B C 1
ATOM 1567 O O . GLY B 2 77 ? 32.922 35.601 30.671 1.00 17.04 248 GLY B O 1
ATOM 1568 N N . TYR B 2 78 ? 34.476 37.200 30.935 1.00 18.89 249 TYR B N 1
ATOM 1569 C CA . TYR B 2 78 ? 35.541 36.234 31.156 1.00 19.84 249 TYR B CA 1
ATOM 1570 C C . TYR B 2 78 ? 35.452 35.520 32.510 1.00 20.18 249 TYR B C 1
ATOM 1571 O O . TYR B 2 78 ? 35.745 34.326 32.601 1.00 21.02 249 TYR B O 1
ATOM 1580 N N . TRP B 2 79 ? 35.076 36.242 33.558 1.00 20.93 250 TRP B N 1
ATOM 1581 C CA . TRP B 2 79 ? 35.089 35.648 34.903 1.00 22.13 250 TRP B CA 1
ATOM 1582 C C . TRP B 2 79 ? 33.860 34.826 35.234 1.00 23.09 250 TRP B C 1
ATOM 1583 O O . TRP B 2 79 ? 33.934 33.918 36.058 1.00 24.72 250 TRP B O 1
ATOM 1594 N N . ASN B 2 80 ? 32.736 35.140 34.610 1.00 23.16 251 ASN B N 1
ATOM 1595 C CA . ASN B 2 80 ? 31.511 34.428 34.906 1.00 23.16 251 ASN B CA 1
ATOM 1596 C C . ASN B 2 80 ? 30.728 34.174 33.642 1.00 22.51 251 ASN B C 1
ATOM 1597 O O . ASN B 2 80 ? 30.540 35.076 32.835 1.00 21.98 251 ASN B O 1
ATOM 1602 N N . GLN B 2 81 ? 30.285 32.929 33.488 1.00 21.60 252 GLN B N 1
ATOM 1603 C CA . GLN B 2 81 ? 29.333 32.563 32.451 1.00 21.30 252 GLN B CA 1
ATOM 1604 C C . GLN B 2 81 ? 28.176 31.864 33.153 1.00 21.26 252 GLN B C 1
ATOM 1605 O O . GLN B 2 81 ? 28.397 31.097 34.102 1.00 23.03 252 GLN B O 1
ATOM 1611 N N . GLN B 2 82 ? 26.956 32.149 32.715 1.00 20.77 253 GLN B N 1
ATOM 1612 C CA . GLN B 2 82 ? 25.764 31.550 33.323 1.00 20.86 253 GLN B CA 1
ATOM 1613 C C . GLN B 2 82 ? 25.238 30.455 32.418 1.00 19.59 253 GLN B C 1
ATOM 1614 O O . GLN B 2 82 ? 25.127 30.634 31.200 1.00 19.38 253 GLN B O 1
ATOM 1620 N N . MET B 2 83 ? 24.883 29.324 33.011 1.00 18.58 254 MET B N 1
ATOM 1621 C CA . MET B 2 83 ? 24.336 28.221 32.227 1.00 18.16 254 MET B CA 1
ATOM 1622 C C . MET B 2 83 ? 22.904 28.517 31.841 1.00 16.56 254 MET B C 1
ATOM 1623 O O . MET B 2 83 ? 22.119 29.012 32.663 1.00 17.22 254 MET B O 1
ATOM 1628 N N . VAL B 2 84 ? 22.564 28.207 30.587 1.00 14.30 255 VAL B N 1
ATOM 1629 C CA . VAL B 2 84 ? 21.184 28.284 30.114 1.00 14.65 255 VAL B CA 1
ATOM 1630 C C . VAL B 2 84 ? 20.457 27.071 30.708 1.00 14.89 255 VAL B C 1
ATOM 1631 O O . VAL B 2 84 ? 20.907 25.949 30.551 1.00 13.84 255 VAL B O 1
ATOM 1635 N N . PRO B 2 85 ? 19.329 27.302 31.405 1.00 14.49 256 PRO B N 1
ATOM 1636 C CA . PRO B 2 85 ? 18.570 26.167 31.923 1.00 14.21 256 PRO B CA 1
ATOM 1637 C C . PRO B 2 85 ? 18.224 25.211 30.790 1.00 13.84 256 PRO B C 1
ATOM 1638 O O . PRO B 2 85 ? 17.862 25.650 29.691 1.00 13.34 256 PRO B O 1
ATOM 1642 N N . ILE B 2 86 ? 18.340 23.913 31.050 1.00 13.68 257 ILE B N 1
ATOM 1643 C CA . ILE B 2 86 ? 18.149 22.935 29.992 1.00 13.99 257 ILE B CA 1
ATOM 1644 C C . ILE B 2 86 ? 16.788 23.101 29.286 1.00 12.73 257 ILE B C 1
ATOM 1645 O O . ILE B 2 86 ? 16.723 23.050 28.074 1.00 11.61 257 ILE B O 1
ATOM 1650 N N . LYS B 2 87 ? 15.726 23.360 30.053 1.00 13.76 258 LYS B N 1
ATOM 1651 C CA . LYS B 2 87 ? 14.383 23.539 29.482 1.00 14.68 258 LYS B CA 1
ATOM 1652 C C . LYS B 2 87 ? 14.236 24.720 28.511 1.00 14.54 258 LYS B C 1
ATOM 1653 O O . LYS B 2 87 ? 13.316 24.774 27.691 1.00 14.01 258 LYS B O 1
ATOM 1659 N N . GLU B 2 88 ? 15.180 25.652 28.587 1.00 13.88 259 GLU B N 1
ATOM 1660 C CA . GLU B 2 88 ? 15.187 26.853 27.750 1.00 14.80 259 GLU B CA 1
ATOM 1661 C C . GLU B 2 88 ? 16.145 26.764 26.550 1.00 13.73 259 GLU B C 1
ATOM 1662 O O . GLU B 2 88 ? 16.271 27.717 25.798 1.00 13.21 259 GLU B O 1
ATOM 1668 N N . MET B 2 89 ? 16.788 25.619 26.337 1.00 13.14 260 MET B N 1
ATOM 1669 C CA . MET B 2 89 ? 17.807 25.551 25.264 1.00 13.46 260 MET B CA 1
ATOM 1670 C C . MET B 2 89 ? 17.262 25.741 23.854 1.00 14.11 260 MET B C 1
ATOM 1671 O O . MET B 2 89 ? 17.907 26.364 23.017 1.00 13.85 260 MET B O 1
ATOM 1676 N N . THR B 2 90 ? 16.048 25.269 23.563 1.00 14.28 261 THR B N 1
ATOM 1677 C CA . THR B 2 90 ? 15.491 25.502 22.224 1.00 15.87 261 THR B CA 1
ATOM 1678 C C . THR B 2 90 ? 14.991 26.934 22.022 1.00 16.12 261 THR B C 1
ATOM 1679 O O . THR B 2 90 ? 14.909 27.391 20.883 1.00 16.58 261 THR B O 1
ATOM 1683 N N . ASP B 2 91 ? 14.681 27.647 23.102 1.00 17.00 262 ASP B N 1
ATOM 1684 C CA . ASP B 2 91 ? 14.296 29.062 22.986 1.00 17.27 262 ASP B CA 1
ATOM 1685 C C . ASP B 2 91 ? 15.445 29.888 22.422 1.00 16.64 262 ASP B C 1
ATOM 1686 O O . ASP B 2 91 ? 15.226 30.881 21.744 1.00 16.90 262 ASP B O 1
ATOM 1691 N N . VAL B 2 92 ? 16.678 29.463 22.684 1.00 15.59 263 VAL B N 1
ATOM 1692 C CA . VAL B 2 92 ? 17.845 30.135 22.111 1.00 15.36 263 VAL B CA 1
ATOM 1693 C C . VAL B 2 92 ? 17.794 30.166 20.577 1.00 15.68 263 VAL B C 1
ATOM 1694 O O . VAL B 2 92 ? 18.269 31.116 19.957 1.00 16.79 263 VAL B O 1
ATOM 1698 N N . LEU B 2 93 ? 17.208 29.132 19.982 1.00 14.36 264 LEU B N 1
ATOM 1699 C CA . LEU B 2 93 ? 17.227 28.919 18.544 1.00 14.64 264 LEU B CA 1
ATOM 1700 C C . LEU B 2 93 ? 15.849 29.218 17.930 1.00 14.21 264 LEU B C 1
ATOM 1701 O O . LEU B 2 93 ? 15.625 28.947 16.751 1.00 15.80 264 LEU B O 1
ATOM 1706 N N . LYS B 2 94 ? 14.951 29.753 18.745 1.00 15.90 265 LYS B N 1
ATOM 1707 C CA . LYS B 2 94 ? 13.611 30.106 18.271 1.00 15.98 265 LYS B CA 1
ATOM 1708 C C . LYS B 2 94 ? 13.657 31.376 17.427 1.00 15.82 265 LYS B C 1
ATOM 1709 O O . LYS B 2 94 ? 14.310 32.343 17.791 1.00 15.65 265 LYS B O 1
ATOM 1715 N N . VAL B 2 95 ? 12.927 31.376 16.316 1.00 15.25 266 VAL B N 1
ATOM 1716 C CA . VAL B 2 95 ? 12.762 32.553 15.468 1.00 16.20 266 VAL B CA 1
ATOM 1717 C C . VAL B 2 95 ? 11.257 32.719 15.255 1.00 17.14 266 VAL B C 1
ATOM 1718 O O . VAL B 2 95 ? 10.588 31.765 14.873 1.00 17.05 266 VAL B O 1
ATOM 1722 N N . VAL B 2 96 ? 10.748 33.915 15.513 1.00 19.67 267 VAL B N 1
ATOM 1723 C CA . VAL B 2 96 ? 9.306 34.195 15.338 1.00 21.44 267 VAL B CA 1
ATOM 1724 C C . VAL B 2 96 ? 9.107 35.245 14.246 1.00 23.04 267 VAL B C 1
ATOM 1725 O O . VAL B 2 96 ? 9.803 36.264 14.225 1.00 23.78 267 VAL B O 1
ATOM 1729 N N . LYS B 2 97 ? 8.178 34.986 13.326 1.00 24.61 268 LYS B N 1
ATOM 1730 C CA . LYS B 2 97 ? 7.851 35.925 12.233 1.00 25.82 268 LYS B CA 1
ATOM 1731 C C . LYS B 2 97 ? 6.362 36.268 12.264 1.00 26.90 268 LYS B C 1
ATOM 1732 O O . LYS B 2 97 ? 5.523 35.391 12.046 1.00 27.54 268 LYS B O 1
ATOM 1738 N N . GLU B 2 98 ? 6.048 37.539 12.508 1.00 28.01 269 GLU B N 1
ATOM 1739 C CA . GLU B 2 98 ? 4.653 37.991 12.632 1.00 29.11 269 GLU B CA 1
ATOM 1740 C C . GLU B 2 98 ? 4.009 38.167 11.264 1.00 29.60 269 GLU B C 1
ATOM 1741 O O . GLU B 2 98 ? 4.676 38.530 10.295 1.00 30.19 269 GLU B O 1
#

Foldseek 3Di:
DADPLQEAPDDPQWKAFFFQQFIYHLVSCQCPNHQFQCVQQVNHVPSVSSPQGIGPDAAAKDQAAQLCPDPLNVVQVNSPDHGHMGTQAGDDDHDPVSQVSCVVPVHHGDGSGPDDDD/DFWFKKKFFFQWPCAVVLQVVLVVQQVVCVPDPLHQQWDGKDDDDPDTGIIMTTHRDPVSVLSSCPPPVRRVVRNPDIGTDPPVCVVVSVDDDDD

Nearest PDB structures (foldseek):
  6gml-assembly1_Y  TM=9.962E-01  e=2.685E-23  Homo sapiens
  6ted-assembly1_Y  TM=9.829E-01  e=2.685E-23  Homo sapiens
  6ir9-assembly1_V  TM=9.709E-01  e=7.067E-14  Komagataella phaffii GS115
  7xn7-assembly1_V  TM=9.316E-01  e=6.585E-13  Komagataella phaffii
  8jh2-assembly1_V  TM=9.725E-01  e=9.324E-12  Komagataella phaffii

Solvent-accessible surface area: 11498 Å² total; per-residue (Å²): 165,10,51,84,104,3,2,3,120,68,91,178,109,14,28,0,0,8,22,0,4,0,0,0,3,12,67,17,0,52,168,35,0,3,27,40,8,24,73,80,1,122,0,131,63,68,96,137,46,0,108,70,0,2,13,74,61,22,11,1,0,0,0,0,3,12,10,138,50,2,43,0,0,113,136,14,170,2,42,144,56,99,2,0,0,1,1,3,1,1,59,38,187,2,49,154,52,26,34,194,97,3,167,96,115,80,34,73,42,142,70,40,33,67,12,94,131,150,188,72,4,31,0,25,33,0,120,9,133,123,63,65,18,62,34,2,0,15,55,1,0,97,46,21,13,68,89,39,178,62,148,93,66,17,84,0,31,0,0,0,5,21,75,144,35,136,20,69,0,20,0,0,0,56,123,67,74,29,0,72,111,2,3,100,83,24,50,47,1,167,141,0,48,182,106,13,135,87,10,65,122,202,86,12,50,86,13,6,118,19,94,82,203

CATH classification: 3.30.40.210

InterPro domains:
  IPR009287 Transcription initiation Spt4 [PIRSF025023] (1-114)
  IPR009287 Transcription initiation Spt4 [PTHR12882] (2-116)
  IPR022800 Spt4/RpoE2 zinc finger [PF06093] (13-90)
  IPR022800 Spt4/RpoE2 zinc finger [SM01389] (13-90)
  IPR022800 Spt4/RpoE2 zinc finger [cd07973] (11-108)
  IPR029040 RNA polymerase subunit RPABC4/transcription elongation factor Spt4 [SSF63393] (6-89)
  IPR038510 Spt4 superfamily [G3DSA:3.30.40.210] (1-105)

B-factor: mean 19.2, std 7.47, range [8.58, 74.78]

GO terms:
  GO:0005634 nucleus (C, IDA)
  GO:0160239 transcription pausing by RNA polymerase II (P, IDA)
  GO:0140870 RNA polymerase inhibitor activity (F, IDA)
  GO:0032044 DSIF complex (C, IDA)
  GO:0006355 regulation of DNA-templated transcription (P, TAS)
  GO:0005654 nucleoplasm (C, TAS)
  GO:0005515 protein binding (F, IPI)
  GO:0006368 transcription elongation by RNA polymerase II (P, IDA)
  GO:0045944 positive regulation of transcription by RNA polymerase II (P, IDA)
  GO:0032785 negative regulation of DNA-templated transcription, elongation (P, IDA)
  GO:0032786 positive regulation of DNA-templated transcription, elongation (P, IDA)
  GO:0000122 negative regulation of transcription by RNA polymerase II (P, IDA)
  GO:0046982 protein heterodimerization activity (F, IPI)